Protein AF-A0A7X0CPE2-F1 (afdb_monomer_lite)

Structure (mmCIF, N/CA/C/O backbone):
data_AF-A0A7X0CPE2-F1
#
_entry.id   AF-A0A7X0CPE2-F1
#
loop_
_atom_site.group_PDB
_atom_site.id
_atom_site.type_symbol
_atom_site.label_atom_id
_atom_site.label_alt_id
_atom_site.label_comp_id
_atom_site.label_asym_id
_atom_site.label_entity_id
_atom_site.label_seq_id
_atom_site.pdbx_PDB_ins_code
_atom_site.Cartn_x
_atom_site.Cartn_y
_atom_site.Cartn_z
_atom_site.occupancy
_atom_site.B_iso_or_equiv
_atom_site.auth_seq_id
_atom_site.auth_comp_id
_atom_site.auth_asym_id
_atom_site.auth_atom_id
_atom_site.pdbx_PDB_model_num
ATOM 1 N N . MET A 1 1 ? 28.989 1.884 -29.578 1.00 93.69 1 MET A N 1
ATOM 2 C CA . MET A 1 1 ? 27.552 1.684 -29.309 1.00 93.69 1 MET A CA 1
ATOM 3 C C . MET A 1 1 ? 26.871 3.039 -29.373 1.00 93.69 1 MET A C 1
ATOM 5 O O . MET A 1 1 ? 27.523 4.029 -29.060 1.00 93.69 1 MET A O 1
ATOM 9 N N . GLN A 1 2 ? 25.616 3.097 -29.799 1.00 96.50 2 GLN A N 1
ATOM 10 C CA . GLN A 1 2 ? 24.826 4.323 -29.854 1.00 96.50 2 GLN A CA 1
ATOM 11 C C . GLN A 1 2 ? 23.457 4.086 -29.209 1.00 96.50 2 GLN A C 1
ATOM 13 O O . GLN A 1 2 ? 22.859 3.030 -29.407 1.00 96.50 2 GLN A O 1
ATOM 18 N N . ILE A 1 3 ? 22.987 5.082 -28.453 1.00 98.19 3 ILE A N 1
ATOM 19 C CA . ILE A 1 3 ? 21.657 5.130 -27.841 1.00 98.19 3 ILE A CA 1
ATOM 20 C C . ILE A 1 3 ? 20.865 6.224 -28.556 1.00 98.19 3 ILE A C 1
ATOM 22 O O . ILE A 1 3 ? 21.334 7.359 -28.646 1.00 98.19 3 ILE A O 1
ATOM 26 N N . ILE A 1 4 ? 19.688 5.888 -29.075 1.00 98.25 4 ILE A N 1
ATOM 27 C CA . ILE A 1 4 ? 18.839 6.796 -29.848 1.00 98.25 4 ILE A CA 1
ATOM 28 C C . ILE A 1 4 ? 17.466 6.829 -29.190 1.00 98.25 4 ILE A C 1
ATOM 30 O O . ILE A 1 4 ? 16.693 5.879 -29.296 1.00 98.25 4 ILE A O 1
ATOM 34 N N . ALA A 1 5 ? 17.179 7.917 -28.485 1.00 97.94 5 ALA A N 1
ATOM 35 C CA . ALA A 1 5 ? 15.852 8.169 -27.948 1.00 97.94 5 ALA A CA 1
ATOM 36 C C . ALA A 1 5 ? 14.915 8.666 -29.056 1.00 97.94 5 ALA A C 1
ATOM 38 O O . ALA A 1 5 ? 15.314 9.500 -29.870 1.00 97.94 5 ALA A O 1
ATOM 39 N N . ASP A 1 6 ? 13.676 8.172 -29.061 1.00 97.81 6 ASP A N 1
ATOM 40 C CA . ASP A 1 6 ? 12.633 8.605 -30.000 1.00 97.81 6 ASP A CA 1
ATOM 41 C C . ASP A 1 6 ? 12.295 10.101 -29.842 1.00 97.81 6 ASP A C 1
ATOM 43 O O . ASP A 1 6 ? 12.103 10.832 -30.814 1.00 97.81 6 ASP A O 1
ATOM 47 N N . ARG A 1 7 ? 12.313 10.597 -28.599 1.00 97.56 7 ARG A N 1
ATOM 48 C CA . ARG A 1 7 ? 12.083 12.003 -28.246 1.00 97.56 7 ARG A CA 1
ATOM 49 C C . ARG A 1 7 ? 13.220 12.549 -27.385 1.00 97.56 7 ARG A C 1
ATOM 51 O O . ARG A 1 7 ? 14.040 11.821 -26.835 1.00 97.56 7 ARG A O 1
ATOM 58 N N . LYS A 1 8 ? 13.276 13.877 -27.258 1.00 97.06 8 LYS A N 1
ATOM 59 C CA . LYS A 1 8 ? 14.299 14.556 -26.443 1.00 97.06 8 LYS A CA 1
ATOM 60 C C . LYS A 1 8 ? 13.951 14.624 -24.958 1.00 97.06 8 LYS A C 1
ATOM 62 O O . LYS A 1 8 ? 14.858 14.800 -24.160 1.00 97.06 8 LYS A O 1
ATOM 67 N N . THR A 1 9 ? 12.671 14.553 -24.597 1.00 97.88 9 THR A N 1
ATOM 68 C CA . THR A 1 9 ? 12.189 14.709 -23.215 1.00 97.88 9 THR A CA 1
ATOM 69 C C . THR A 1 9 ? 10.991 13.798 -22.955 1.00 97.88 9 THR A C 1
ATOM 71 O O . THR A 1 9 ? 10.348 13.343 -23.902 1.00 97.88 9 THR A O 1
ATOM 74 N N . LEU A 1 10 ? 10.703 13.560 -21.676 1.00 97.94 10 LEU A N 1
ATOM 75 C CA . LEU A 1 10 ? 9.521 12.844 -21.188 1.00 97.94 10 LEU A CA 1
ATOM 76 C C . LEU A 1 10 ? 8.726 13.736 -20.228 1.00 97.94 10 LEU A C 1
ATOM 78 O O . LEU A 1 10 ? 9.314 14.552 -19.513 1.00 97.94 10 LEU A O 1
ATOM 82 N N . ALA A 1 11 ? 7.403 13.588 -20.207 1.00 97.50 11 ALA A N 1
ATOM 83 C CA . ALA A 1 11 ? 6.572 14.155 -19.148 1.00 97.50 11 ALA A CA 1
ATOM 84 C C . ALA A 1 11 ? 6.772 13.365 -17.844 1.00 97.50 11 ALA A C 1
ATOM 86 O O . ALA A 1 11 ? 6.929 12.145 -17.877 1.00 97.50 11 ALA A O 1
ATOM 87 N N . ASN A 1 12 ? 6.765 14.028 -16.688 1.00 96.50 12 ASN A N 1
ATOM 88 C CA . ASN A 1 12 ? 6.937 13.377 -15.381 1.00 96.50 12 ASN A CA 1
ATOM 89 C C . ASN A 1 12 ? 5.620 12.896 -14.741 1.00 96.50 12 ASN A C 1
ATOM 91 O O . ASN A 1 12 ? 5.471 12.924 -13.521 1.00 96.50 12 ASN A O 1
ATOM 95 N N . ASP A 1 13 ? 4.646 12.476 -15.547 1.00 94.56 13 ASP A N 1
ATOM 96 C CA . ASP A 1 13 ? 3.333 12.035 -15.058 1.00 94.56 13 ASP A CA 1
ATOM 97 C C . ASP A 1 13 ? 3.316 10.590 -14.541 1.00 94.56 13 ASP A C 1
ATOM 99 O O . ASP A 1 13 ? 2.299 10.145 -14.022 1.00 94.56 13 ASP A O 1
ATOM 103 N N . GLY A 1 14 ? 4.412 9.840 -14.688 1.00 94.12 14 GLY A N 1
ATOM 104 C CA . GLY A 1 14 ? 4.458 8.418 -14.343 1.00 94.12 14 GLY A CA 1
ATOM 105 C C . GLY A 1 14 ? 3.862 7.493 -15.410 1.00 94.12 14 GLY A C 1
ATOM 106 O O . GLY A 1 14 ? 3.900 6.270 -15.241 1.00 94.12 14 GLY A O 1
ATOM 107 N N . TRP A 1 15 ? 3.346 8.055 -16.509 1.00 94.19 15 TRP A N 1
ATOM 108 C CA . TRP A 1 15 ? 2.701 7.334 -17.607 1.00 94.19 15 TRP A CA 1
ATOM 109 C C . TRP A 1 15 ? 3.503 7.422 -18.901 1.00 94.19 15 TRP A C 1
ATOM 111 O O . TRP A 1 15 ? 3.595 6.414 -19.605 1.00 94.19 15 TRP A O 1
ATOM 121 N N . ASP A 1 16 ? 4.084 8.586 -19.205 1.00 97.12 16 ASP A N 1
ATOM 122 C CA . ASP A 1 16 ? 4.811 8.835 -20.444 1.00 97.12 16 ASP A CA 1
ATOM 123 C C . ASP A 1 16 ? 5.993 7.868 -20.585 1.00 97.12 16 ASP A C 1
ATOM 125 O O . ASP A 1 16 ? 6.828 7.706 -19.688 1.00 97.12 16 ASP A O 1
ATOM 129 N N . ALA A 1 17 ? 6.038 7.198 -21.734 1.00 98.00 17 ALA A N 1
ATOM 130 C CA . ALA A 1 17 ? 7.007 6.166 -22.046 1.00 98.00 17 ALA A CA 1
ATOM 131 C C . ALA A 1 17 ? 7.648 6.436 -23.405 1.00 98.00 17 ALA A C 1
ATOM 133 O O . ALA A 1 17 ? 7.012 6.909 -24.349 1.00 98.00 17 ALA A O 1
ATOM 134 N N . MET A 1 18 ? 8.935 6.128 -23.508 1.00 98.38 18 MET A N 1
ATOM 135 C CA . MET A 1 18 ? 9.727 6.396 -24.695 1.00 98.38 18 MET A CA 1
ATOM 136 C C . MET A 1 18 ? 10.471 5.141 -25.145 1.00 98.38 18 MET A C 1
ATOM 138 O O . MET A 1 18 ? 11.268 4.593 -24.373 1.00 98.38 18 MET A O 1
ATOM 142 N N . PRO A 1 19 ? 10.262 4.711 -26.400 1.00 98.31 19 PRO A N 1
ATOM 143 C CA . PRO A 1 19 ? 11.140 3.760 -27.054 1.00 98.31 19 PRO A CA 1
ATOM 144 C C . PRO A 1 19 ? 12.543 4.354 -27.226 1.00 98.31 19 PRO A C 1
ATOM 146 O O . PRO A 1 19 ? 12.717 5.504 -27.638 1.00 98.31 19 PRO A O 1
ATOM 149 N N . ILE A 1 20 ? 13.559 3.556 -26.923 1.00 98.56 20 ILE A N 1
ATOM 150 C CA . ILE A 1 20 ? 14.966 3.909 -27.085 1.00 98.56 20 ILE A CA 1
ATOM 151 C C . ILE A 1 20 ? 15.642 2.787 -27.860 1.00 98.56 20 ILE A C 1
ATOM 153 O O . ILE A 1 20 ? 15.648 1.639 -27.423 1.00 98.56 20 ILE A O 1
ATOM 157 N N . THR A 1 21 ? 16.230 3.123 -29.002 1.00 98.50 21 THR A N 1
ATOM 158 C CA . THR A 1 21 ? 16.960 2.174 -29.843 1.00 98.50 21 THR A CA 1
ATOM 159 C C . THR A 1 21 ? 18.418 2.100 -29.414 1.00 98.50 21 THR A C 1
ATOM 161 O O . THR A 1 21 ? 19.078 3.122 -29.211 1.00 98.50 21 THR A O 1
ATOM 164 N N . ILE A 1 22 ? 18.935 0.881 -29.319 1.00 98.25 22 ILE A N 1
ATOM 165 C CA . ILE A 1 22 ? 20.347 0.582 -29.107 1.00 98.25 22 ILE A CA 1
ATOM 166 C C . ILE A 1 22 ? 20.892 0.008 -30.395 1.00 98.25 22 ILE A C 1
ATOM 168 O O . ILE A 1 22 ? 20.329 -0.945 -30.929 1.00 98.25 22 ILE A O 1
ATOM 172 N N . GLN A 1 23 ? 22.000 0.570 -30.870 1.00 97.06 23 GLN A N 1
ATOM 173 C CA . GLN A 1 23 ? 22.673 0.049 -32.048 1.00 97.06 23 GLN A CA 1
ATOM 174 C C . GLN A 1 23 ? 24.190 0.002 -31.909 1.00 97.06 23 GLN A C 1
ATOM 176 O O . GLN A 1 23 ? 24.816 0.785 -31.182 1.00 97.06 23 GLN A O 1
ATOM 181 N N . VAL A 1 24 ? 24.802 -0.920 -32.645 1.00 95.81 24 VAL A N 1
ATOM 182 C CA . VAL A 1 24 ? 26.258 -1.016 -32.769 1.00 95.81 24 VAL A CA 1
ATOM 183 C C . VAL A 1 24 ? 26.696 -0.437 -34.102 1.00 95.81 24 VAL A C 1
ATOM 185 O O . VAL A 1 24 ? 26.185 -0.798 -35.159 1.00 95.81 24 VAL A O 1
ATOM 188 N N . LEU A 1 25 ? 27.677 0.459 -34.019 1.00 95.19 25 LEU A N 1
ATOM 189 C CA . LEU A 1 25 ? 28.341 1.066 -35.160 1.00 95.19 25 LEU A CA 1
ATOM 190 C C . LEU A 1 25 ? 29.801 0.619 -35.200 1.00 95.19 25 LEU A C 1
ATOM 192 O O . LEU A 1 25 ? 30.419 0.435 -34.146 1.00 95.19 25 LEU A O 1
ATOM 196 N N . ASP A 1 26 ? 30.349 0.491 -36.403 1.00 93.94 26 ASP A N 1
ATOM 197 C CA . ASP A 1 26 ? 31.783 0.315 -36.611 1.00 93.94 26 ASP A CA 1
ATOM 198 C C . ASP A 1 26 ? 32.564 1.631 -36.415 1.00 93.94 26 ASP A C 1
ATOM 200 O O . ASP A 1 26 ? 32.005 2.691 -36.123 1.00 93.94 26 ASP A O 1
ATOM 204 N N . SER A 1 27 ? 33.886 1.582 -36.599 1.00 93.00 27 SER A N 1
ATOM 205 C CA . SER A 1 27 ? 34.765 2.753 -36.464 1.00 93.00 27 SER A CA 1
ATOM 206 C C . SER A 1 27 ? 34.503 3.865 -37.487 1.00 93.00 27 SER A C 1
ATOM 208 O O . SER A 1 27 ? 34.978 4.982 -37.296 1.00 93.00 27 SER A O 1
ATOM 210 N N . LYS A 1 28 ? 33.751 3.581 -38.556 1.00 95.44 28 LYS A N 1
ATOM 211 C CA . LYS A 1 28 ? 33.327 4.545 -39.579 1.00 95.44 28 LYS A CA 1
ATOM 212 C C . LYS A 1 28 ? 31.886 5.024 -39.364 1.00 95.44 28 LYS A C 1
ATOM 214 O O . LYS A 1 28 ? 31.359 5.730 -40.219 1.00 95.44 28 LYS A O 1
ATOM 219 N N . GLY A 1 29 ? 31.246 4.652 -38.253 1.00 93.88 29 GLY A N 1
ATOM 220 C CA . GLY A 1 29 ? 29.877 5.049 -37.927 1.00 93.88 29 GLY A CA 1
ATOM 221 C C . GLY A 1 29 ? 28.794 4.272 -38.680 1.00 93.88 29 GLY A C 1
ATOM 222 O O . GLY A 1 29 ? 27.660 4.736 -38.747 1.00 93.88 29 GLY A O 1
ATOM 223 N N . ARG A 1 30 ? 29.113 3.110 -39.261 1.00 96.50 30 ARG A N 1
ATOM 224 C CA . ARG A 1 30 ? 28.156 2.298 -40.030 1.00 96.50 30 ARG A CA 1
ATOM 225 C C . ARG A 1 30 ? 27.510 1.232 -39.140 1.00 96.50 30 ARG A C 1
ATOM 227 O O . ARG A 1 30 ? 28.245 0.605 -38.374 1.00 96.50 30 ARG A O 1
ATOM 234 N N . PRO A 1 31 ? 26.189 0.986 -39.246 1.00 95.62 31 PRO A N 1
ATOM 235 C CA . PRO A 1 31 ? 25.532 -0.105 -38.529 1.00 95.62 31 PRO A CA 1
ATOM 236 C C . PRO A 1 31 ? 26.181 -1.458 -38.820 1.00 95.62 31 PRO A C 1
ATOM 238 O O . PRO A 1 31 ? 26.565 -1.735 -39.958 1.00 95.62 31 PRO A O 1
ATOM 241 N N . VAL A 1 32 ? 26.292 -2.298 -37.792 1.00 96.81 32 VAL A N 1
ATOM 242 C CA . VAL A 1 32 ? 26.866 -3.646 -37.895 1.00 96.81 32 VAL A CA 1
ATOM 243 C C . VAL A 1 32 ? 25.733 -4.679 -37.835 1.00 96.81 32 VAL A C 1
ATOM 245 O O . VAL A 1 32 ? 25.356 -5.092 -36.738 1.00 96.81 32 VAL A O 1
ATOM 248 N N . PRO A 1 33 ? 25.185 -5.129 -38.983 1.00 95.44 33 PRO A N 1
ATOM 249 C CA . PRO A 1 33 ? 23.984 -5.969 -39.029 1.00 95.44 33 PRO A CA 1
ATOM 250 C C . PRO A 1 33 ? 24.223 -7.418 -38.584 1.00 95.44 33 PRO A C 1
ATOM 252 O O . PRO A 1 33 ? 23.306 -8.225 -38.599 1.00 95.44 33 PRO A O 1
ATOM 255 N N . THR A 1 34 ? 25.451 -7.770 -38.206 1.00 96.19 34 THR A N 1
ATOM 256 C CA . THR A 1 34 ? 25.823 -9.098 -37.699 1.00 96.19 34 THR A CA 1
ATOM 257 C C . THR A 1 34 ? 26.085 -9.099 -36.191 1.00 96.19 34 THR A C 1
ATOM 259 O O . THR A 1 34 ? 26.482 -10.123 -35.638 1.00 96.19 34 THR A O 1
ATOM 262 N N . ALA A 1 35 ? 25.934 -7.957 -35.510 1.00 96.38 35 ALA A N 1
ATOM 263 C CA . ALA A 1 35 ? 26.213 -7.854 -34.083 1.00 96.38 35 ALA A CA 1
ATOM 264 C C . ALA A 1 35 ? 25.039 -8.396 -33.249 1.00 96.38 35 ALA A C 1
ATOM 266 O O . ALA A 1 35 ? 23.977 -7.783 -33.204 1.00 96.38 35 ALA A O 1
ATOM 267 N N . ASN A 1 36 ? 25.271 -9.507 -32.544 1.00 97.19 36 ASN A N 1
ATOM 268 C CA . ASN A 1 36 ? 24.298 -10.163 -31.656 1.00 97.19 36 ASN A CA 1
ATOM 269 C C . ASN A 1 36 ? 24.811 -10.255 -30.206 1.00 97.19 36 ASN A C 1
ATOM 271 O O . ASN A 1 36 ? 24.704 -11.282 -29.542 1.00 97.19 36 ASN A O 1
ATOM 275 N N . ILE A 1 37 ? 25.491 -9.206 -29.744 1.00 96.56 37 ILE A N 1
ATOM 276 C CA . ILE A 1 37 ? 26.172 -9.184 -28.441 1.00 96.56 37 ILE A CA 1
ATOM 277 C C . ILE A 1 37 ? 25.208 -8.808 -27.303 1.00 96.56 37 ILE A C 1
ATOM 279 O O . ILE A 1 37 ? 24.285 -8.022 -27.535 1.00 96.56 37 ILE A O 1
ATOM 283 N N . PRO A 1 38 ? 25.428 -9.298 -26.069 1.00 97.94 38 PRO A N 1
ATOM 284 C CA . PRO A 1 38 ? 24.668 -8.864 -24.901 1.00 97.94 38 PRO A CA 1
ATOM 285 C C . PRO A 1 38 ? 24.973 -7.405 -24.551 1.00 97.94 38 PRO A C 1
ATOM 287 O O . PRO A 1 38 ? 26.130 -6.979 -24.603 1.00 97.94 38 PRO A O 1
ATOM 290 N N . VAL A 1 39 ? 23.945 -6.656 -24.154 1.00 98.38 39 VAL A N 1
ATOM 291 C CA . VAL A 1 39 ? 24.074 -5.295 -23.623 1.00 98.38 39 VAL A CA 1
ATOM 292 C C . VAL A 1 39 ? 23.436 -5.236 -22.241 1.00 98.38 39 VAL A C 1
ATOM 294 O O . VAL A 1 39 ? 22.278 -5.620 -22.073 1.00 98.38 39 VAL A O 1
ATOM 297 N N . ASP A 1 40 ? 24.199 -4.753 -21.266 1.00 98.50 40 ASP A N 1
ATOM 298 C CA . ASP A 1 40 ? 23.739 -4.467 -19.910 1.00 98.50 40 ASP A CA 1
ATOM 299 C C . ASP A 1 40 ? 23.402 -2.971 -19.792 1.00 98.50 40 ASP A C 1
ATOM 301 O O . ASP A 1 40 ? 24.102 -2.105 -20.329 1.00 98.50 40 ASP A O 1
ATOM 305 N N . PHE A 1 41 ? 22.319 -2.665 -19.088 1.00 98.50 41 PHE A N 1
ATOM 306 C CA . PHE A 1 41 ? 21.773 -1.325 -18.930 1.00 98.50 41 PHE A CA 1
ATOM 307 C C . PHE A 1 41 ? 21.803 -0.895 -17.467 1.00 98.50 41 PHE A C 1
ATOM 309 O O . PHE A 1 41 ? 21.413 -1.635 -16.566 1.00 98.50 41 PHE A O 1
ATOM 316 N N . GLU A 1 42 ? 22.204 0.347 -17.234 1.00 98.50 42 GLU A N 1
ATOM 317 C CA . GLU A 1 42 ? 22.072 1.011 -15.941 1.00 98.50 42 GLU A CA 1
ATOM 318 C C . GLU A 1 42 ? 21.187 2.238 -16.127 1.00 98.50 42 GLU A C 1
ATOM 320 O O . GLU A 1 42 ? 21.437 3.066 -17.006 1.00 98.50 42 GLU A O 1
ATOM 325 N N . ILE A 1 43 ? 20.145 2.349 -15.305 1.00 98.31 43 ILE A N 1
ATOM 326 C CA . ILE A 1 43 ? 19.231 3.488 -15.307 1.00 98.31 43 ILE A CA 1
ATOM 327 C C . ILE A 1 43 ? 19.190 4.124 -13.921 1.00 98.31 43 ILE A C 1
ATOM 329 O O . ILE A 1 43 ? 19.150 3.428 -12.907 1.00 98.31 43 ILE A O 1
ATOM 333 N N . SER A 1 44 ? 19.218 5.451 -13.877 1.00 98.38 44 SER A N 1
ATOM 334 C CA . SER A 1 44 ? 19.046 6.234 -12.654 1.00 98.38 44 SER A CA 1
ATOM 335 C C . SER A 1 44 ? 18.327 7.556 -12.936 1.00 98.38 44 SER A C 1
ATOM 337 O O . SER A 1 44 ? 18.137 7.939 -14.093 1.00 98.38 44 SER A O 1
ATOM 339 N N . GLY A 1 45 ? 17.916 8.254 -11.874 1.00 97.75 45 GLY A N 1
ATOM 340 C CA . GLY A 1 45 ? 17.099 9.467 -11.964 1.00 97.75 45 GLY A CA 1
ATOM 341 C C . GLY A 1 45 ? 15.600 9.161 -11.968 1.00 97.75 45 GLY A C 1
ATOM 342 O O . GLY A 1 45 ? 15.167 8.149 -11.419 1.00 97.75 45 GLY A O 1
ATOM 343 N N . GLY A 1 46 ? 14.805 10.041 -12.577 1.00 97.25 46 GLY A N 1
ATOM 344 C CA . GLY A 1 46 ? 13.342 10.020 -12.494 1.00 97.25 46 GLY A CA 1
ATOM 345 C C . GLY A 1 46 ? 12.632 9.023 -13.415 1.00 97.25 46 GLY A C 1
ATOM 346 O O . GLY A 1 46 ? 11.585 9.351 -13.967 1.00 97.25 46 GLY A O 1
ATOM 347 N N . GLY A 1 47 ? 13.187 7.832 -13.644 1.00 97.44 47 GLY A N 1
ATOM 348 C CA . GLY A 1 47 ? 12.573 6.862 -14.551 1.00 97.44 47 GLY A CA 1
ATOM 349 C C . GLY A 1 47 ? 13.104 5.446 -14.415 1.00 97.44 47 GLY A C 1
ATOM 350 O O . GLY A 1 47 ? 14.074 5.180 -13.705 1.00 97.44 47 GLY A O 1
ATOM 351 N N . ARG A 1 48 ? 12.437 4.524 -15.108 1.00 98.25 48 ARG A N 1
ATOM 352 C CA . ARG A 1 48 ? 12.699 3.082 -15.037 1.00 98.25 48 ARG A CA 1
ATOM 353 C C . ARG A 1 48 ? 12.511 2.406 -16.392 1.00 98.25 48 ARG A C 1
ATOM 355 O O . ARG A 1 48 ? 11.741 2.872 -17.230 1.00 98.25 48 ARG A O 1
ATOM 362 N N . ILE A 1 49 ? 13.198 1.284 -16.590 1.00 98.44 49 ILE A N 1
ATOM 363 C CA . ILE A 1 49 ? 12.984 0.407 -17.746 1.00 98.44 49 ILE A CA 1
ATOM 364 C C . ILE A 1 49 ? 11.721 -0.415 -17.479 1.00 98.44 49 ILE A C 1
ATOM 366 O O . ILE A 1 49 ? 11.623 -1.079 -16.448 1.00 98.44 49 ILE A O 1
ATOM 370 N N . ILE A 1 50 ? 10.767 -0.381 -18.407 1.00 98.25 50 ILE A N 1
ATOM 371 C CA . ILE A 1 50 ? 9.521 -1.159 -18.320 1.00 98.25 50 ILE A CA 1
ATOM 372 C C . ILE A 1 50 ? 9.422 -2.257 -19.381 1.00 98.25 50 ILE A C 1
ATOM 374 O O . ILE A 1 50 ? 8.570 -3.136 -19.260 1.00 98.25 50 ILE A O 1
ATOM 378 N N . GLY A 1 51 ? 10.297 -2.229 -20.388 1.00 98.12 51 GLY A N 1
ATOM 379 C CA . GLY A 1 51 ? 10.321 -3.217 -21.460 1.00 98.12 51 GLY A CA 1
ATOM 380 C C . GLY A 1 51 ? 11.661 -3.264 -22.185 1.00 98.12 51 GLY A C 1
ATOM 381 O O . GLY A 1 51 ? 12.338 -2.244 -22.324 1.00 98.12 51 GLY A O 1
ATOM 382 N N . LEU A 1 52 ? 12.026 -4.454 -22.647 1.00 98.31 52 LEU A N 1
ATOM 383 C CA . LEU A 1 52 ? 13.215 -4.753 -23.439 1.00 98.31 52 LEU A CA 1
ATOM 384 C C . LEU A 1 52 ? 12.831 -5.688 -24.586 1.00 98.31 52 LEU A C 1
ATOM 386 O O . LEU A 1 52 ? 12.157 -6.688 -24.347 1.00 98.31 52 LEU A O 1
ATOM 390 N N . GLY A 1 53 ? 13.357 -5.462 -25.787 1.00 97.56 53 GLY A N 1
ATOM 391 C CA . GLY A 1 53 ? 13.172 -6.368 -26.923 1.00 97.56 53 GLY A CA 1
ATOM 392 C C . GLY A 1 53 ? 14.236 -6.177 -27.998 1.00 97.56 53 GLY A C 1
ATOM 393 O O . GLY A 1 53 ? 14.930 -5.168 -28.018 1.00 97.56 53 GLY A O 1
ATOM 394 N N . ASN A 1 54 ? 14.399 -7.150 -28.887 1.00 97.62 54 ASN A N 1
ATOM 395 C CA . ASN A 1 54 ? 15.338 -7.075 -30.016 1.00 97.62 54 ASN A CA 1
ATOM 396 C C . ASN A 1 54 ? 14.742 -7.579 -31.345 1.00 97.62 54 ASN A C 1
ATOM 398 O O . ASN A 1 54 ? 15.368 -7.422 -32.387 1.00 97.62 54 ASN A O 1
ATOM 402 N N . GLY A 1 55 ? 13.526 -8.141 -31.320 1.00 95.81 55 GLY A N 1
ATOM 403 C CA . GLY A 1 55 ? 12.834 -8.645 -32.508 1.00 95.81 55 GLY A CA 1
ATOM 404 C C . GLY A 1 55 ? 13.281 -10.032 -32.980 1.00 95.81 55 GLY A C 1
ATOM 405 O O . GLY A 1 55 ? 12.837 -10.455 -34.043 1.00 95.81 55 GLY A O 1
ATOM 406 N N . ASP A 1 56 ? 14.123 -10.742 -32.222 1.00 97.62 56 ASP A N 1
ATOM 407 C CA . ASP A 1 56 ? 14.456 -12.142 -32.504 1.00 97.62 56 ASP A CA 1
ATOM 408 C C . ASP A 1 56 ? 13.316 -13.064 -32.030 1.00 97.62 56 ASP A C 1
ATOM 410 O O . ASP A 1 56 ? 13.104 -13.183 -30.819 1.00 97.62 56 ASP A O 1
ATOM 414 N N . PRO A 1 57 ? 12.593 -13.751 -32.936 1.00 95.00 57 PRO A N 1
ATOM 415 C CA . PRO A 1 57 ? 11.502 -14.647 -32.556 1.00 95.00 57 PRO A CA 1
ATOM 416 C C . PRO A 1 57 ? 11.965 -15.878 -31.760 1.00 95.00 57 PRO A C 1
ATOM 418 O O . PRO A 1 57 ? 11.128 -16.551 -31.164 1.00 95.00 57 PRO A O 1
ATOM 421 N N . ASN A 1 58 ? 13.269 -16.184 -31.743 1.00 96.88 58 ASN A N 1
ATOM 422 C CA . ASN A 1 58 ? 13.836 -17.303 -30.985 1.00 96.88 58 ASN A CA 1
ATOM 423 C C . ASN A 1 58 ? 14.431 -16.873 -29.633 1.00 96.88 58 ASN A C 1
ATOM 425 O O . ASN A 1 58 ? 14.917 -17.721 -28.881 1.00 96.88 58 ASN A O 1
ATOM 429 N N . SER A 1 59 ? 14.438 -15.573 -29.312 1.00 95.69 59 SER A N 1
ATOM 430 C CA . SER A 1 59 ? 14.986 -15.100 -28.041 1.00 95.69 59 SER A CA 1
ATOM 431 C C . SER A 1 59 ? 14.019 -15.390 -26.896 1.00 95.69 59 SER A C 1
ATOM 433 O O . SER A 1 59 ? 12.873 -14.949 -26.887 1.00 95.69 59 SER A O 1
ATOM 435 N N . HIS A 1 60 ? 14.523 -16.091 -25.881 1.00 95.31 60 HIS A N 1
ATOM 436 C CA . HIS A 1 60 ? 13.831 -16.330 -24.611 1.00 95.31 60 HIS A CA 1
ATOM 437 C C . HIS A 1 60 ? 14.371 -15.449 -23.470 1.00 95.31 60 HIS A C 1
ATOM 439 O O . HIS A 1 60 ? 14.085 -15.694 -22.298 1.00 95.31 60 HIS A O 1
ATOM 445 N N . GLU A 1 61 ? 15.184 -14.436 -23.783 1.00 97.38 61 GLU A N 1
ATOM 446 C CA . GLU A 1 61 ? 15.653 -13.468 -22.789 1.00 97.38 61 GLU A CA 1
ATOM 447 C C . GLU A 1 61 ? 14.473 -12.639 -22.240 1.00 97.38 61 GLU A C 1
ATOM 449 O O . GLU A 1 61 ? 13.519 -12.318 -22.956 1.00 97.38 61 GLU A O 1
ATOM 454 N N . ALA A 1 62 ? 14.548 -12.258 -20.965 1.00 96.06 62 ALA A N 1
ATOM 455 C CA . ALA A 1 62 ? 13.452 -11.590 -20.270 1.00 96.06 62 ALA A CA 1
ATOM 456 C C . ALA A 1 62 ? 13.117 -10.208 -20.859 1.00 96.06 62 ALA A C 1
ATOM 458 O O . ALA A 1 62 ? 13.986 -9.355 -21.026 1.00 96.06 62 ALA A O 1
ATOM 459 N N . GLU A 1 63 ? 11.826 -9.950 -21.091 1.00 94.88 63 GLU A N 1
ATOM 460 C CA . GLU A 1 63 ? 11.304 -8.642 -21.536 1.00 94.88 63 GLU A CA 1
ATOM 461 C C . GLU A 1 63 ? 11.334 -7.559 -20.463 1.00 94.88 63 GLU A C 1
ATOM 463 O O . GLU A 1 63 ? 11.169 -6.379 -20.763 1.00 94.88 63 GLU A O 1
ATOM 468 N N . LYS A 1 64 ? 11.601 -7.946 -19.217 1.00 95.12 64 LYS A N 1
ATOM 469 C CA . LYS A 1 64 ? 11.802 -7.042 -18.088 1.00 95.12 64 LYS A CA 1
ATOM 470 C C . LYS A 1 64 ? 13.170 -7.296 -17.480 1.00 95.12 64 LYS A C 1
ATOM 472 O O . LYS A 1 64 ? 13.605 -8.440 -17.380 1.00 95.12 64 LYS A O 1
ATOM 477 N N . GLY A 1 65 ? 13.811 -6.230 -17.026 1.00 95.62 65 GLY A N 1
ATOM 478 C CA . GLY A 1 65 ? 15.132 -6.282 -16.415 1.00 95.62 65 GLY A CA 1
ATOM 479 C C . GLY A 1 65 ? 16.036 -5.213 -17.000 1.00 95.62 65 GLY A C 1
ATOM 480 O O . GLY A 1 65 ? 15.575 -4.153 -17.422 1.00 95.62 65 GLY A O 1
ATOM 481 N N . ASN A 1 66 ? 17.330 -5.501 -17.016 1.00 97.50 66 ASN A N 1
ATOM 482 C CA . ASN A 1 66 ? 18.371 -4.548 -17.374 1.00 97.50 66 ASN A CA 1
ATOM 483 C C . ASN A 1 66 ? 19.403 -5.132 -18.348 1.00 97.50 66 ASN A C 1
ATOM 485 O O . ASN A 1 66 ? 20.511 -4.618 -18.434 1.00 97.50 66 ASN A O 1
ATOM 489 N N . ARG A 1 67 ? 19.067 -6.196 -19.082 1.00 98.00 67 ARG A N 1
ATOM 490 C CA . ARG A 1 67 ? 19.976 -6.834 -20.037 1.00 98.00 67 ARG A CA 1
ATOM 491 C C . ARG A 1 67 ? 19.211 -7.361 -21.241 1.00 98.00 67 ARG A C 1
ATOM 493 O O . ARG A 1 67 ? 18.169 -7.988 -21.072 1.00 98.00 67 ARG A O 1
ATOM 500 N N . ARG A 1 68 ? 19.734 -7.123 -22.444 1.00 98.12 68 ARG A N 1
ATOM 501 C CA . ARG A 1 68 ? 19.190 -7.669 -23.694 1.00 98.12 68 ARG A CA 1
ATOM 502 C C . ARG A 1 68 ? 20.293 -7.823 -24.730 1.00 98.12 68 ARG A C 1
ATOM 504 O O . ARG A 1 68 ? 21.092 -6.906 -24.918 1.00 98.12 68 ARG A O 1
ATOM 511 N N . SER A 1 69 ? 20.316 -8.953 -25.425 1.00 98.19 69 SER A N 1
ATOM 512 C CA . SER A 1 69 ? 21.197 -9.132 -26.577 1.00 98.19 69 SER A CA 1
ATOM 513 C C . SER A 1 69 ? 20.680 -8.388 -27.797 1.00 98.19 69 SER A C 1
ATOM 515 O O . SER A 1 69 ? 19.475 -8.319 -28.040 1.00 98.19 69 SER A O 1
ATOM 517 N N . LEU A 1 70 ? 21.592 -7.817 -28.577 1.00 98.00 70 LEU A N 1
ATOM 518 C CA . LEU A 1 70 ? 21.240 -7.278 -29.884 1.00 98.00 70 LEU A CA 1
ATOM 519 C C . LEU A 1 70 ? 20.816 -8.412 -30.815 1.00 98.00 70 LEU A C 1
ATOM 521 O O . LEU A 1 70 ? 21.269 -9.547 -30.673 1.00 98.00 70 LEU A O 1
ATOM 525 N N . PHE A 1 71 ? 19.993 -8.073 -31.794 1.00 98.25 71 PHE A N 1
ATOM 526 C CA . PHE A 1 71 ? 19.682 -8.924 -32.925 1.00 98.25 71 PHE A CA 1
ATOM 527 C C . PHE A 1 71 ? 19.873 -8.115 -34.202 1.00 98.25 71 PHE A C 1
ATOM 529 O O . PHE A 1 71 ? 19.316 -7.027 -34.357 1.00 98.25 71 PHE A O 1
ATOM 536 N N . ASN A 1 72 ? 20.735 -8.603 -35.088 1.00 97.50 72 ASN A N 1
ATOM 537 C CA . ASN A 1 72 ? 21.159 -7.904 -36.300 1.00 97.50 72 ASN A CA 1
ATOM 538 C C . ASN A 1 72 ? 21.615 -6.455 -36.042 1.00 97.50 72 ASN A C 1
ATOM 540 O O . ASN A 1 72 ? 21.325 -5.532 -36.804 1.00 97.50 72 ASN A O 1
ATOM 544 N N . GLY A 1 73 ? 22.333 -6.256 -34.936 1.00 97.00 73 GLY A N 1
ATOM 545 C CA . GLY A 1 73 ? 22.893 -4.972 -34.528 1.00 97.00 73 GLY A CA 1
ATOM 546 C C . GLY A 1 73 ? 21.952 -4.047 -33.763 1.00 97.00 73 GLY A C 1
ATOM 547 O O . GLY A 1 73 ? 22.397 -2.951 -33.417 1.00 97.00 73 GLY A O 1
ATOM 548 N N . LEU A 1 74 ? 20.712 -4.464 -33.472 1.00 98.06 74 LEU A N 1
ATOM 549 C CA . LEU A 1 74 ? 19.686 -3.631 -32.840 1.00 98.06 74 LEU A CA 1
ATOM 550 C C . LEU A 1 74 ? 19.075 -4.265 -31.584 1.00 98.06 74 LEU A C 1
ATOM 552 O O . LEU A 1 74 ? 18.914 -5.477 -31.484 1.00 98.06 74 LEU A O 1
ATOM 556 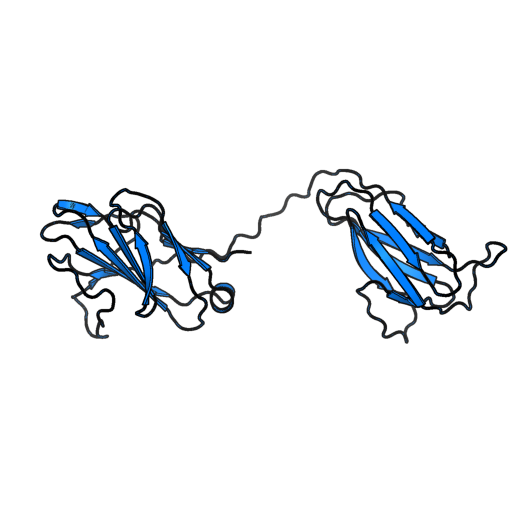N N . ALA A 1 75 ? 18.689 -3.418 -30.635 1.00 98.19 75 ALA A N 1
ATOM 557 C CA . ALA A 1 75 ? 17.731 -3.728 -29.578 1.00 98.19 75 ALA A CA 1
ATOM 558 C C . ALA A 1 75 ? 16.921 -2.471 -29.236 1.00 98.19 75 ALA A C 1
ATOM 560 O O . ALA A 1 75 ? 17.268 -1.359 -29.638 1.00 98.19 75 ALA A O 1
ATOM 561 N N . GLN A 1 76 ? 15.850 -2.639 -28.475 1.00 98.06 76 GLN A N 1
ATOM 562 C CA . GLN A 1 76 ? 14.968 -1.578 -28.025 1.00 98.06 76 GLN A CA 1
ATOM 563 C C . GLN A 1 76 ? 14.706 -1.696 -26.522 1.00 98.06 76 GLN A C 1
ATOM 565 O O . GLN A 1 76 ? 14.469 -2.783 -25.993 1.00 98.06 76 GLN A O 1
ATOM 570 N N . LEU A 1 77 ? 14.721 -0.549 -25.848 1.00 98.19 77 LEU A N 1
ATOM 571 C CA . LEU A 1 77 ? 14.198 -0.372 -24.501 1.00 98.19 77 LEU A CA 1
ATOM 572 C C . LEU A 1 77 ? 12.932 0.471 -24.549 1.00 98.19 77 LEU A C 1
ATOM 574 O O . LEU A 1 77 ? 12.788 1.336 -25.410 1.00 98.19 77 LEU A O 1
ATOM 578 N N . ILE A 1 78 ? 12.072 0.285 -23.558 1.00 98.50 78 ILE A N 1
ATOM 579 C CA . ILE A 1 78 ? 10.989 1.207 -23.237 1.00 98.50 78 ILE A CA 1
ATOM 580 C C . ILE A 1 78 ? 11.275 1.766 -21.847 1.00 98.50 78 ILE A C 1
ATOM 582 O O . ILE A 1 78 ? 11.323 1.022 -20.864 1.00 98.50 78 ILE A O 1
ATOM 586 N N . VAL A 1 79 ? 11.484 3.079 -21.776 1.00 98.44 79 VAL A N 1
ATOM 587 C CA . VAL A 1 79 ? 11.734 3.804 -20.526 1.00 98.44 79 VAL A CA 1
ATOM 588 C C . VAL A 1 79 ? 10.511 4.633 -20.176 1.00 98.44 79 VAL A C 1
ATOM 590 O O . VAL A 1 79 ? 10.015 5.371 -21.021 1.00 98.44 79 VAL A O 1
ATOM 593 N N . GLN A 1 80 ? 10.046 4.520 -18.935 1.00 98.44 80 GLN A N 1
ATOM 594 C CA . GLN A 1 80 ? 8.917 5.277 -18.402 1.00 98.44 80 GLN A CA 1
ATOM 595 C C . GLN A 1 80 ? 9.392 6.250 -17.326 1.00 98.44 80 GLN A C 1
ATOM 597 O O . GLN A 1 80 ? 10.285 5.916 -16.538 1.00 98.44 80 GLN A O 1
ATOM 602 N N . SER A 1 81 ? 8.792 7.439 -17.284 1.00 97.81 81 SER A N 1
ATOM 603 C CA . SER A 1 81 ? 9.014 8.383 -16.192 1.00 97.81 81 SER A CA 1
ATOM 604 C C . SER A 1 81 ? 8.405 7.880 -14.877 1.00 97.81 81 SER A C 1
ATOM 606 O O . SER A 1 81 ? 7.512 7.026 -14.840 1.00 97.81 81 SER A O 1
ATOM 608 N N . ASN A 1 82 ? 8.922 8.389 -13.768 1.00 96.31 82 ASN A N 1
ATOM 609 C CA . ASN A 1 82 ? 8.301 8.268 -12.457 1.00 96.31 82 ASN A CA 1
ATOM 610 C C . ASN A 1 82 ? 7.468 9.531 -12.194 1.00 96.31 82 ASN A C 1
ATOM 612 O O . ASN A 1 82 ? 7.858 10.628 -12.601 1.00 96.31 82 ASN A O 1
ATOM 616 N N . GLU A 1 83 ? 6.322 9.368 -11.537 1.00 93.44 83 GLU A N 1
ATOM 617 C CA . GLU A 1 83 ? 5.412 10.479 -11.252 1.00 93.44 83 GLU A CA 1
ATOM 618 C C . GLU A 1 83 ? 6.072 11.512 -10.328 1.00 93.44 83 GLU A C 1
ATOM 620 O O . GLU A 1 83 ? 6.666 11.156 -9.312 1.00 93.44 83 GLU A O 1
ATOM 625 N N . GLY A 1 84 ? 5.979 12.793 -10.690 1.00 92.62 84 GLY A N 1
ATOM 626 C CA . GLY A 1 84 ? 6.458 13.913 -9.873 1.00 92.62 84 GLY A CA 1
ATOM 627 C C . GLY A 1 84 ? 7.980 14.076 -9.818 1.00 92.62 84 GLY A C 1
ATOM 628 O O . GLY A 1 84 ? 8.469 15.035 -9.225 1.00 92.62 84 GLY A O 1
ATOM 629 N N . GLU A 1 85 ? 8.746 13.195 -10.459 1.00 95.69 85 GLU A N 1
ATOM 630 C CA . GLU A 1 85 ? 10.202 13.293 -10.477 1.00 95.69 85 GLU A CA 1
ATOM 631 C C . GLU A 1 85 ? 10.692 14.418 -11.397 1.00 95.69 85 GLU A C 1
ATOM 633 O O . GLU A 1 85 ? 10.124 14.699 -12.455 1.00 95.69 85 GLU A O 1
ATOM 638 N N . HIS A 1 86 ? 11.790 15.060 -11.002 1.00 95.62 86 HIS A N 1
ATOM 639 C CA . HIS A 1 86 ? 12.410 16.154 -11.761 1.00 95.62 86 HIS A CA 1
ATOM 640 C C . HIS A 1 86 ? 13.842 15.838 -12.204 1.00 95.62 86 HIS A C 1
ATOM 642 O O . HIS A 1 86 ? 14.386 16.512 -13.081 1.00 95.62 86 HIS A O 1
ATOM 648 N N . ALA A 1 87 ? 14.466 14.815 -11.614 1.00 97.44 87 ALA A N 1
ATOM 649 C CA . ALA A 1 87 ? 15.809 14.404 -11.989 1.00 97.44 87 ALA A CA 1
ATOM 650 C C . ALA A 1 87 ? 15.807 13.800 -13.408 1.00 97.44 87 ALA A C 1
ATOM 652 O O . ALA A 1 87 ? 14.999 12.908 -13.683 1.00 97.44 87 ALA A O 1
ATOM 653 N N . PRO A 1 88 ? 16.714 14.228 -14.310 1.00 98.00 88 PRO A N 1
ATOM 654 C CA . PRO A 1 88 ? 16.792 13.663 -15.651 1.00 98.00 88 PRO A CA 1
ATOM 655 C C . PRO A 1 88 ? 17.098 12.167 -15.582 1.00 98.00 88 PRO A C 1
ATOM 657 O O . PRO A 1 88 ? 17.862 11.711 -14.729 1.00 98.00 88 PRO A O 1
ATOM 660 N N . ILE A 1 89 ? 16.533 11.408 -16.514 1.00 98.62 89 ILE A N 1
ATOM 661 C CA . ILE A 1 89 ? 16.807 9.981 -16.621 1.00 98.62 89 ILE A CA 1
ATOM 662 C C . ILE A 1 89 ? 18.185 9.814 -17.253 1.00 98.62 89 ILE A C 1
ATOM 664 O O . ILE A 1 89 ? 18.420 10.254 -18.382 1.00 98.62 89 ILE A O 1
ATOM 668 N N . LYS A 1 90 ? 19.095 9.160 -16.534 1.00 98.62 90 LYS A N 1
ATOM 669 C CA . LYS A 1 90 ? 20.400 8.756 -17.050 1.00 98.62 90 LYS A CA 1
ATOM 670 C C . LYS A 1 90 ? 20.340 7.286 -17.428 1.00 98.62 90 LYS A C 1
ATOM 672 O O . LYS A 1 90 ? 20.156 6.443 -16.557 1.00 98.62 90 LYS A O 1
ATOM 677 N N . LEU A 1 91 ? 20.534 6.992 -18.710 1.00 98.56 91 LEU A N 1
ATOM 678 C CA . LEU A 1 91 ? 20.628 5.628 -19.224 1.00 98.56 91 LEU A CA 1
ATOM 679 C C . LEU A 1 91 ? 22.043 5.377 -19.740 1.00 98.56 91 LEU A C 1
ATOM 681 O O . LEU A 1 91 ? 22.538 6.117 -20.593 1.00 98.56 91 LEU A O 1
ATOM 685 N N . VAL A 1 92 ? 22.674 4.326 -19.231 1.00 98.62 92 VAL A N 1
ATOM 686 C CA . VAL A 1 92 ? 23.997 3.851 -19.638 1.00 98.62 92 VAL A CA 1
ATOM 687 C C . VAL A 1 92 ? 23.841 2.459 -20.244 1.00 98.62 92 VAL A C 1
ATOM 689 O O . VAL A 1 92 ? 23.158 1.616 -19.670 1.00 98.62 92 VAL A O 1
ATOM 692 N N . ALA A 1 93 ? 24.473 2.218 -21.389 1.00 98.38 93 ALA A N 1
ATOM 693 C CA . ALA A 1 93 ? 24.504 0.921 -22.056 1.00 98.38 93 ALA A CA 1
ATOM 694 C C . ALA A 1 93 ? 25.952 0.427 -22.167 1.00 98.38 93 ALA A C 1
ATOM 696 O O . ALA A 1 93 ? 26.827 1.163 -22.638 1.00 98.38 93 ALA A O 1
ATOM 697 N N . LYS A 1 94 ? 26.192 -0.811 -21.725 1.00 98.44 94 LYS A N 1
ATOM 698 C CA . LYS A 1 94 ? 27.518 -1.425 -21.595 1.00 98.44 94 LYS A CA 1
ATOM 699 C C . LYS A 1 94 ? 27.559 -2.773 -22.298 1.00 98.44 94 LYS A C 1
ATOM 701 O O . LYS A 1 94 ? 26.596 -3.531 -22.269 1.00 98.44 94 LYS A O 1
ATOM 706 N N . SER A 1 95 ? 28.685 -3.085 -22.926 1.00 97.69 95 SER A N 1
ATOM 707 C CA . SER A 1 95 ? 28.943 -4.411 -23.488 1.00 97.69 95 SER A CA 1
ATOM 708 C C . SER A 1 95 ? 30.444 -4.677 -23.519 1.00 97.69 95 SER A C 1
ATOM 710 O O . SER A 1 95 ? 31.243 -3.751 -23.687 1.00 97.69 95 SER A O 1
ATOM 712 N N . ALA A 1 96 ? 30.840 -5.936 -23.341 1.00 95.62 96 ALA A N 1
ATOM 713 C CA . ALA A 1 96 ? 32.243 -6.324 -23.274 1.00 95.62 96 ALA A CA 1
ATOM 714 C C . ALA A 1 96 ? 33.002 -5.921 -24.553 1.00 95.62 96 ALA A C 1
ATOM 716 O O . ALA A 1 96 ? 32.552 -6.169 -25.669 1.00 95.62 96 ALA A O 1
ATOM 717 N N . GLY A 1 97 ? 34.169 -5.291 -24.387 1.00 92.25 97 GLY A N 1
ATOM 718 C CA . GLY A 1 97 ? 35.001 -4.836 -25.509 1.00 92.25 97 GLY A CA 1
ATOM 719 C C . GLY A 1 97 ? 34.477 -3.594 -26.241 1.00 92.25 97 GLY A C 1
ATOM 720 O O . GLY A 1 97 ? 35.067 -3.188 -27.242 1.00 92.25 97 GLY A O 1
ATOM 721 N N . MET A 1 98 ? 33.404 -2.962 -25.755 1.00 92.19 98 MET A N 1
ATOM 722 C CA . MET A 1 98 ? 32.871 -1.716 -26.303 1.00 92.19 98 MET A CA 1
ATOM 723 C C . MET A 1 98 ? 33.079 -0.540 -25.350 1.00 92.19 98 MET A C 1
ATOM 725 O O . MET A 1 98 ? 33.143 -0.703 -24.137 1.00 92.19 98 MET A O 1
ATOM 729 N N . LYS A 1 99 ? 33.134 0.673 -25.909 1.00 93.25 99 LYS A N 1
ATOM 730 C CA . LYS A 1 99 ? 32.956 1.893 -25.115 1.00 93.25 99 LYS A CA 1
ATOM 731 C C . LYS A 1 99 ? 31.494 2.010 -24.687 1.00 93.25 99 LYS A C 1
ATOM 733 O O . LYS A 1 99 ? 30.610 1.892 -25.544 1.00 93.25 99 LYS A O 1
ATOM 738 N N . ASP A 1 100 ? 31.285 2.300 -23.409 1.00 96.25 100 ASP A N 1
ATOM 739 C CA . ASP A 1 100 ? 29.974 2.603 -22.840 1.00 96.25 100 ASP A CA 1
ATOM 740 C C . ASP A 1 100 ? 29.312 3.764 -23.589 1.00 96.25 100 ASP A C 1
ATOM 742 O O . ASP A 1 100 ? 29.965 4.734 -23.989 1.00 96.25 100 ASP A O 1
ATOM 746 N N . ALA A 1 101 ? 27.997 3.671 -23.762 1.00 97.62 101 ALA A N 1
ATOM 747 C CA . ALA A 1 101 ? 27.181 4.760 -24.277 1.00 97.62 101 ALA A CA 1
ATOM 748 C C . ALA A 1 101 ? 26.303 5.314 -23.154 1.00 97.62 101 ALA A C 1
ATOM 750 O O . ALA A 1 101 ? 25.852 4.577 -22.282 1.00 97.62 101 ALA A O 1
ATOM 751 N N . THR A 1 102 ? 26.059 6.622 -23.151 1.00 98.38 102 THR A N 1
ATOM 752 C CA . THR A 1 102 ? 25.212 7.273 -22.144 1.00 98.38 102 THR A CA 1
ATOM 753 C C . THR A 1 102 ? 24.331 8.319 -22.801 1.00 98.38 102 THR A C 1
ATOM 755 O O . THR A 1 102 ? 24.792 9.060 -23.668 1.00 98.38 102 THR A O 1
ATOM 758 N N . ILE A 1 103 ? 23.079 8.402 -22.358 1.00 98.19 103 ILE A N 1
ATOM 759 C CA . ILE A 1 103 ? 22.156 9.484 -22.698 1.00 98.19 103 ILE A CA 1
ATOM 760 C C . ILE A 1 103 ? 21.531 10.056 -21.421 1.00 98.19 103 ILE A C 1
ATOM 762 O O . ILE A 1 103 ? 21.305 9.337 -20.445 1.00 98.19 103 ILE A O 1
ATOM 766 N N . LEU A 1 104 ? 21.269 11.362 -21.439 1.00 98.44 104 LEU A N 1
ATOM 767 C CA . LEU A 1 104 ? 20.484 12.069 -20.432 1.00 98.44 104 LEU A CA 1
ATOM 768 C C . LEU A 1 104 ? 19.180 12.530 -21.076 1.00 98.44 104 LEU A C 1
ATOM 770 O O . LEU A 1 104 ? 19.211 13.224 -22.091 1.00 98.44 104 LEU A O 1
ATOM 774 N N . ILE A 1 105 ? 18.054 12.146 -20.484 1.00 98.50 105 ILE A N 1
ATOM 775 C CA . ILE A 1 105 ? 16.711 12.480 -20.961 1.00 98.50 105 ILE A CA 1
ATOM 776 C C . ILE A 1 105 ? 16.066 13.398 -19.917 1.00 98.50 105 ILE A C 1
ATOM 778 O O . ILE A 1 105 ? 15.731 12.936 -18.823 1.00 98.50 105 ILE A O 1
ATOM 782 N N . PRO A 1 106 ? 15.913 14.700 -20.208 1.00 98.44 106 PRO A N 1
ATOM 783 C CA . PRO A 1 106 ? 15.228 15.621 -19.315 1.00 98.44 106 PRO A CA 1
ATOM 784 C C . PRO A 1 106 ? 13.753 15.262 -19.126 1.00 98.44 106 PRO A C 1
ATOM 786 O O . PRO A 1 106 ? 13.072 14.835 -20.064 1.00 98.44 106 PRO A O 1
ATOM 789 N N . LEU A 1 107 ? 13.267 15.509 -17.912 1.00 98.25 107 LEU A N 1
ATOM 790 C CA . LEU A 1 107 ? 11.851 15.461 -17.577 1.00 98.25 107 LEU A CA 1
ATOM 791 C C . LEU A 1 107 ? 11.268 16.873 -17.584 1.00 98.25 107 LEU A C 1
ATOM 793 O O . LEU A 1 107 ? 11.933 17.820 -17.161 1.00 98.25 107 LEU A O 1
ATOM 797 N N . HIS A 1 108 ? 10.028 17.014 -18.043 1.00 96.88 108 HIS A N 1
ATOM 798 C CA . HIS A 1 108 ? 9.270 18.253 -17.898 1.00 96.88 108 HIS A CA 1
ATOM 799 C C . HIS A 1 108 ? 8.000 18.009 -17.089 1.00 96.88 108 HIS A C 1
ATOM 801 O O . HIS A 1 108 ? 7.355 16.966 -17.207 1.00 96.88 108 HIS A O 1
ATOM 807 N N . ALA A 1 109 ? 7.674 18.988 -16.246 1.00 95.50 109 ALA A N 1
ATOM 808 C CA . ALA A 1 109 ? 6.511 18.927 -15.381 1.00 95.50 109 ALA A CA 1
ATOM 809 C C . ALA A 1 109 ? 5.221 19.040 -16.199 1.00 95.50 109 ALA A C 1
ATOM 811 O O . ALA A 1 109 ? 5.105 19.918 -17.058 1.00 95.50 109 ALA A O 1
ATOM 812 N N . VAL A 1 110 ? 4.244 18.190 -15.893 1.00 94.62 110 VAL A N 1
ATOM 813 C CA . VAL A 1 110 ? 2.886 18.270 -16.445 1.00 94.62 110 VAL A CA 1
ATOM 814 C C . VAL A 1 110 ? 1.854 18.186 -15.328 1.00 94.62 110 VAL A C 1
ATOM 816 O O . VAL A 1 110 ? 2.142 17.715 -14.229 1.00 94.62 110 VAL A O 1
ATOM 819 N N . THR A 1 111 ? 0.638 18.658 -15.594 1.00 89.62 111 THR A N 1
ATOM 820 C CA . THR A 1 111 ? -0.471 18.509 -14.648 1.00 89.62 111 THR A CA 1
ATOM 821 C C . THR A 1 111 ? -0.807 17.021 -14.485 1.00 89.62 111 THR A C 1
ATOM 823 O O . THR A 1 111 ? -1.098 16.372 -15.495 1.00 89.62 111 THR A O 1
ATOM 826 N N . PRO A 1 112 ? -0.797 16.470 -13.254 1.00 81.38 112 PRO A N 1
ATOM 827 C CA . PRO A 1 112 ? -1.176 15.082 -13.021 1.00 81.38 112 PRO A CA 1
ATOM 828 C C . PRO A 1 112 ? -2.597 14.807 -13.511 1.00 81.38 112 PRO A C 1
ATOM 830 O O . PRO A 1 112 ? -3.494 15.646 -13.375 1.00 81.38 112 PRO A O 1
ATOM 833 N N . ARG A 1 113 ? -2.818 13.617 -14.075 1.00 79.94 113 ARG A N 1
ATOM 834 C CA . ARG A 1 113 ? -4.165 13.196 -14.472 1.00 79.94 113 ARG A CA 1
ATOM 835 C C . ARG A 1 113 ? -5.013 12.992 -13.225 1.00 79.94 113 ARG A C 1
ATOM 837 O O . ARG A 1 113 ? -4.568 12.386 -12.256 1.00 79.94 113 ARG A O 1
ATOM 844 N N . THR A 1 114 ? -6.255 13.460 -13.257 1.00 81.50 114 THR A N 1
ATOM 845 C CA . THR A 1 114 ? -7.203 13.186 -12.176 1.00 81.50 114 THR A CA 1
ATOM 846 C C . THR A 1 114 ? -7.462 11.685 -12.099 1.00 81.50 114 THR A C 1
ATOM 848 O O . THR A 1 114 ? -7.831 11.064 -13.095 1.00 81.50 114 THR A O 1
ATOM 851 N N . PHE A 1 115 ? -7.298 11.109 -10.915 1.00 79.06 115 PHE A N 1
ATOM 852 C CA . PHE A 1 115 ? -7.661 9.727 -10.637 1.00 79.06 115 PHE A CA 1
ATOM 853 C C . PHE A 1 115 ? -8.501 9.656 -9.365 1.00 79.06 115 PHE A C 1
ATOM 855 O O . PHE A 1 115 ? -8.442 10.535 -8.503 1.00 79.06 115 PHE A O 1
ATOM 862 N N . VAL A 1 116 ? -9.301 8.598 -9.255 1.00 79.19 116 VAL A N 1
ATOM 863 C CA . VAL A 1 116 ? -9.986 8.265 -8.007 1.00 79.19 116 VAL A CA 1
ATOM 864 C C . VAL A 1 116 ? -8.988 7.510 -7.144 1.00 79.19 116 VAL A C 1
ATOM 866 O O . VAL A 1 116 ? -8.494 6.460 -7.553 1.00 79.19 116 VAL A O 1
ATOM 869 N N . GLN A 1 117 ? -8.668 8.059 -5.973 1.00 70.50 117 GLN A N 1
ATOM 870 C CA . GLN A 1 117 ? -7.822 7.385 -4.991 1.00 70.50 117 GLN A CA 1
ATOM 871 C C . GLN A 1 117 ? -8.372 5.984 -4.716 1.00 70.50 117 GLN A C 1
ATOM 873 O O . GLN A 1 117 ? -9.574 5.817 -4.494 1.00 70.50 117 GLN A O 1
ATOM 878 N N . VAL A 1 118 ? -7.494 4.979 -4.733 1.00 70.31 118 VAL A N 1
ATOM 879 C CA . VAL A 1 118 ? -7.869 3.627 -4.314 1.00 70.31 118 VAL A CA 1
ATOM 880 C C . VAL A 1 118 ? -8.253 3.718 -2.840 1.00 70.31 118 VAL A C 1
ATOM 882 O O . VAL A 1 118 ? -7.404 3.962 -1.985 1.00 70.31 118 VAL A O 1
ATOM 885 N N . LEU A 1 119 ? -9.547 3.574 -2.549 1.00 63.06 119 LEU A N 1
ATOM 886 C CA . LEU A 1 119 ? -10.051 3.551 -1.181 1.00 63.06 119 LEU A CA 1
ATOM 887 C C . LEU A 1 119 ? -9.401 2.381 -0.441 1.00 63.06 119 LEU A C 1
ATOM 889 O O . LEU A 1 119 ? -9.440 1.236 -0.896 1.00 63.06 119 LEU A O 1
ATOM 893 N N . GLN A 1 120 ? -8.791 2.685 0.703 1.00 67.88 120 GLN A N 1
ATOM 894 C CA . GLN A 1 120 ? -8.284 1.666 1.611 1.00 67.88 120 GLN A CA 1
ATOM 895 C C . GLN A 1 120 ? -9.430 0.723 1.993 1.00 67.88 120 GLN A C 1
ATOM 897 O O . GLN A 1 120 ? -10.570 1.152 2.180 1.00 67.88 120 GLN A O 1
ATOM 902 N N . SER A 1 121 ? -9.137 -0.575 2.094 1.00 72.44 121 SER A N 1
ATOM 903 C CA . SER A 1 121 ? -10.121 -1.561 2.547 1.00 72.44 121 SER A CA 1
ATOM 904 C C . SER A 1 121 ? -10.370 -1.380 4.043 1.00 72.44 121 SER A C 1
ATOM 906 O O . SER A 1 121 ? -9.715 -2.008 4.873 1.00 72.44 121 SER A O 1
ATOM 908 N N . VAL A 1 122 ? -11.306 -0.494 4.375 1.00 88.38 122 VAL A N 1
ATOM 909 C CA . VAL A 1 122 ? -11.791 -0.286 5.739 1.00 88.38 122 VAL A CA 1
ATOM 910 C C . VAL A 1 122 ? -12.867 -1.327 6.028 1.00 88.38 122 VAL A C 1
ATOM 912 O O . VAL A 1 122 ? -13.866 -1.418 5.315 1.00 88.38 122 VAL A O 1
ATOM 915 N N . MET A 1 123 ? -12.679 -2.120 7.079 1.00 93.00 123 MET A N 1
ATOM 916 C CA . MET A 1 123 ? -13.731 -2.983 7.616 1.00 93.00 123 MET A CA 1
ATOM 917 C C . MET A 1 123 ? -14.337 -2.316 8.842 1.00 93.00 123 MET A C 1
ATOM 919 O O . MET A 1 123 ? -13.663 -2.204 9.861 1.00 93.00 123 MET A O 1
ATOM 923 N N . VAL A 1 124 ? -15.594 -1.887 8.760 1.00 95.19 124 VAL A N 1
ATOM 924 C CA . VAL A 1 124 ? -16.338 -1.400 9.929 1.00 95.19 124 VAL A CA 1
ATOM 925 C C . VAL A 1 124 ? -16.888 -2.594 10.710 1.00 95.19 124 VAL A C 1
ATOM 927 O O . VAL A 1 124 ? -17.418 -3.537 10.126 1.00 95.19 124 VAL A O 1
ATOM 930 N N . LEU A 1 125 ? -16.750 -2.567 12.035 1.00 95.94 125 LEU A N 1
ATOM 931 C CA . LEU A 1 125 ? -17.282 -3.598 12.923 1.00 95.94 125 LEU A CA 1
ATOM 932 C C . LEU A 1 125 ? -18.648 -3.150 13.456 1.00 95.94 125 LEU A C 1
ATOM 934 O O . LEU A 1 125 ? -18.716 -2.232 14.272 1.00 95.94 125 LEU A O 1
ATOM 938 N N . GLU A 1 126 ? -19.729 -3.789 13.002 1.00 84.88 126 GLU A N 1
ATOM 939 C CA . GLU A 1 126 ? -21.109 -3.313 13.232 1.00 84.88 126 GLU A CA 1
ATOM 940 C C . GLU A 1 126 ? -21.915 -4.171 14.227 1.00 84.88 126 GLU A C 1
ATOM 942 O O . GLU A 1 126 ? -22.843 -3.678 14.861 1.00 84.88 126 GLU A O 1
ATOM 947 N N . GLN A 1 127 ? -21.545 -5.440 14.429 1.00 91.69 127 GLN A N 1
ATOM 948 C CA . GLN A 1 127 ? -22.297 -6.394 15.259 1.00 91.69 127 GLN A CA 1
ATOM 949 C C . GLN A 1 127 ? -21.741 -6.464 16.685 1.00 91.69 127 GLN A C 1
ATOM 951 O O . GLN A 1 127 ? -21.075 -7.435 17.062 1.00 91.69 127 GLN A O 1
ATOM 956 N N . TRP A 1 128 ? -21.975 -5.415 17.475 1.00 95.88 128 TRP A N 1
ATOM 957 C CA . TRP A 1 128 ? -21.520 -5.353 18.864 1.00 95.88 128 TRP A CA 1
ATOM 958 C C . TRP A 1 128 ? -22.601 -5.789 19.851 1.00 95.88 128 TRP A C 1
ATOM 960 O O . TRP A 1 128 ? -23.776 -5.442 19.736 1.00 95.88 128 TRP A O 1
ATOM 970 N N . ARG A 1 129 ? -22.175 -6.516 20.881 1.00 94.62 129 ARG A N 1
ATOM 971 C CA . ARG A 1 129 ? -22.962 -6.792 22.086 1.00 94.62 129 ARG A CA 1
ATOM 972 C C . ARG A 1 129 ? -22.214 -6.275 23.306 1.00 94.62 129 ARG A C 1
ATOM 974 O O . ARG A 1 129 ? -20.984 -6.256 23.300 1.00 94.62 129 ARG A O 1
ATOM 981 N N . ALA A 1 130 ? -22.937 -5.897 24.350 1.00 95.50 130 ALA A N 1
ATOM 982 C CA . ALA A 1 130 ? -22.362 -5.528 25.632 1.00 95.50 130 ALA A CA 1
ATOM 983 C C . ALA A 1 130 ? -22.878 -6.420 26.764 1.00 95.50 130 ALA A C 1
ATOM 985 O O . ALA A 1 130 ? -24.023 -6.874 26.742 1.00 95.50 130 ALA A O 1
ATOM 986 N N . SER A 1 131 ? -22.018 -6.668 27.750 1.00 95.06 131 SER A N 1
ATOM 987 C CA . SER A 1 131 ? -22.400 -7.309 29.006 1.00 95.06 131 SER A CA 1
ATOM 988 C C . SER A 1 131 ? -23.249 -6.361 29.855 1.00 95.06 131 SER A C 1
ATOM 990 O O . SER A 1 131 ? -23.200 -5.142 29.686 1.00 95.06 131 SER A O 1
ATOM 992 N N . ALA A 1 132 ? -23.940 -6.893 30.863 1.00 93.50 132 ALA A N 1
ATOM 993 C CA . ALA A 1 132 ? -24.421 -6.057 31.961 1.00 93.50 132 ALA A CA 1
ATOM 994 C C . ALA A 1 132 ? -23.258 -5.289 32.628 1.00 93.50 132 ALA A C 1
ATOM 996 O O . ALA A 1 132 ? -22.113 -5.760 32.659 1.00 93.50 132 ALA A O 1
ATOM 997 N N . ILE A 1 133 ? -23.561 -4.112 33.181 1.00 95.88 133 ILE A N 1
ATOM 998 C CA . ILE A 1 133 ? -22.597 -3.327 33.956 1.00 95.88 133 ILE A CA 1
ATOM 999 C C . ILE A 1 133 ? -22.308 -4.055 35.272 1.00 95.88 133 ILE A C 1
ATOM 1001 O O . ILE A 1 133 ? -23.216 -4.419 36.019 1.00 95.88 133 ILE A O 1
ATOM 1005 N N . SER A 1 134 ? -21.026 -4.245 35.572 1.00 96.12 134 SER A N 1
ATOM 1006 C CA . SER A 1 134 ? -20.554 -4.979 36.742 1.00 96.12 134 SER A CA 1
ATOM 1007 C C . SER A 1 134 ? -19.838 -4.074 37.744 1.00 96.12 134 SER A C 1
ATOM 1009 O O . SER A 1 134 ? -19.119 -3.134 37.391 1.00 96.12 134 SER A O 1
ATOM 1011 N N . LYS A 1 135 ? -19.996 -4.393 39.033 1.00 96.75 135 LYS A N 1
ATOM 1012 C CA . LYS A 1 135 ? -19.244 -3.779 40.142 1.00 96.75 135 LYS A CA 1
ATOM 1013 C C . LYS A 1 135 ? -17.829 -4.348 40.268 1.00 96.75 135 LYS A C 1
ATOM 1015 O O . LYS A 1 135 ? -16.913 -3.631 40.662 1.00 96.75 135 LYS A O 1
ATOM 1020 N N . VAL A 1 136 ? -17.659 -5.626 39.929 1.00 96.06 136 VAL A N 1
ATOM 1021 C CA . VAL A 1 136 ? -16.388 -6.366 39.999 1.00 96.06 136 VAL A CA 1
ATOM 1022 C C . VAL A 1 136 ? -15.836 -6.532 38.590 1.00 96.06 136 VAL A C 1
ATOM 1024 O O . VAL A 1 136 ? -16.617 -6.706 37.655 1.00 96.06 136 VAL A O 1
ATOM 1027 N N . ARG A 1 137 ? -14.510 -6.483 38.425 1.00 96.50 137 ARG A N 1
ATOM 1028 C CA . ARG A 1 137 ? -13.868 -6.658 37.116 1.00 96.50 137 ARG A CA 1
ATOM 1029 C C . ARG A 1 137 ? -14.244 -8.034 36.538 1.00 96.50 137 ARG A C 1
ATOM 1031 O O . ARG A 1 137 ? -13.827 -9.037 37.118 1.00 96.50 137 ARG A O 1
ATOM 1038 N N . PRO A 1 138 ? -15.024 -8.104 35.443 1.00 95.00 138 PRO A N 1
ATOM 1039 C CA . PRO A 1 138 ? -15.352 -9.374 34.807 1.00 95.00 138 PRO A CA 1
ATOM 1040 C C . PRO A 1 138 ? -14.133 -9.932 34.058 1.00 95.00 138 PRO A C 1
ATOM 1042 O O . PRO A 1 138 ? -13.208 -9.189 33.727 1.00 95.00 138 PRO A O 1
ATOM 1045 N N . ASP A 1 139 ? -14.138 -11.235 33.772 1.00 94.38 139 ASP A N 1
ATOM 1046 C CA . ASP A 1 139 ? -13.190 -11.827 32.823 1.00 94.38 139 ASP A CA 1
ATOM 1047 C C . ASP A 1 139 ? -13.535 -11.358 31.392 1.00 94.38 139 ASP A C 1
ATOM 1049 O O . ASP A 1 139 ? -14.626 -11.664 30.905 1.00 94.38 139 ASP A O 1
ATOM 1053 N N . PRO A 1 140 ? -12.642 -10.639 30.682 1.00 93.38 140 PRO A N 1
ATOM 1054 C CA . PRO A 1 140 ? -12.878 -10.223 29.296 1.00 93.38 140 PRO A CA 1
ATOM 1055 C C . PRO A 1 140 ? -13.126 -11.395 28.334 1.00 93.38 140 PRO A C 1
ATOM 1057 O O . PRO A 1 140 ? -13.732 -11.214 27.276 1.00 93.38 140 PRO A O 1
ATOM 1060 N N . ASN A 1 141 ? -12.690 -12.602 28.705 1.00 91.75 141 ASN A N 1
ATOM 1061 C CA . ASN A 1 141 ? -12.738 -13.805 27.880 1.00 91.75 141 ASN A CA 1
ATOM 1062 C C . ASN A 1 141 ? -13.856 -14.776 28.286 1.00 91.75 141 ASN A C 1
ATOM 1064 O O . ASN A 1 141 ? -13.799 -15.954 27.931 1.00 91.75 141 ASN A O 1
ATOM 1068 N N . GLN A 1 142 ? -14.891 -14.285 28.981 1.00 87.50 142 GLN A N 1
ATOM 1069 C CA . GLN A 1 142 ? -16.102 -15.052 29.296 1.00 87.50 142 GLN A CA 1
ATOM 1070 C C . GLN A 1 142 ? -16.592 -15.844 28.083 1.00 87.50 142 GLN A C 1
ATOM 1072 O O . GLN A 1 142 ? -16.732 -15.281 26.995 1.00 87.50 142 GLN A O 1
ATOM 1077 N N . LYS A 1 143 ? -16.872 -17.135 28.260 1.00 82.12 143 LYS A N 1
ATOM 1078 C CA . LYS A 1 143 ? -17.559 -17.931 27.242 1.00 82.12 143 LYS A CA 1
ATOM 1079 C C . LYS A 1 143 ? -19.045 -17.595 27.296 1.00 82.12 143 LYS A C 1
ATOM 1081 O O . LYS A 1 143 ? -19.623 -17.582 28.376 1.00 82.12 143 LYS A O 1
ATOM 1086 N N . ILE A 1 144 ? -19.610 -17.264 26.142 1.00 76.38 144 ILE A N 1
ATOM 1087 C CA . ILE A 1 144 ? -21.048 -17.065 25.972 1.00 76.38 144 ILE A CA 1
ATOM 1088 C C . ILE A 1 144 ? -21.522 -18.330 25.275 1.00 76.38 144 ILE A C 1
ATOM 1090 O O . ILE A 1 144 ? -21.010 -18.640 24.199 1.00 76.38 144 ILE A O 1
ATOM 1094 N N . ASP A 1 145 ? -22.412 -19.075 25.919 1.00 74.19 145 ASP A N 1
ATOM 1095 C CA . ASP A 1 145 ? -22.960 -20.291 25.331 1.00 74.19 145 ASP A CA 1
ATOM 1096 C C . ASP A 1 145 ? -23.902 -19.933 24.174 1.00 74.19 145 ASP A C 1
ATOM 1098 O O . ASP A 1 145 ? -24.559 -18.889 24.189 1.00 74.19 145 ASP A O 1
ATOM 1102 N N . ASP A 1 146 ? -24.001 -20.810 23.174 1.00 68.62 146 ASP A N 1
ATOM 1103 C CA . ASP A 1 146 ? -24.817 -20.567 21.974 1.00 68.62 146 ASP A CA 1
ATOM 1104 C C . ASP A 1 146 ? -26.311 -20.355 22.299 1.00 68.62 146 ASP A C 1
ATOM 1106 O O . ASP A 1 146 ? -27.041 -19.741 21.523 1.00 68.62 146 ASP A O 1
ATOM 1110 N N . ASN A 1 147 ? -26.771 -20.845 23.456 1.00 76.69 147 ASN A N 1
ATOM 1111 C CA . ASN A 1 147 ? -28.138 -20.693 23.955 1.00 76.69 147 ASN A CA 1
ATOM 1112 C C . ASN A 1 147 ? -28.321 -19.519 24.941 1.00 76.69 147 ASN A C 1
ATOM 1114 O O . ASN A 1 147 ? -29.414 -19.354 25.490 1.00 76.69 147 ASN A O 1
ATOM 1118 N N . ASP A 1 148 ? -27.292 -18.698 25.173 1.00 74.56 148 ASP A N 1
ATOM 1119 C CA . ASP A 1 148 ? -27.378 -17.519 26.035 1.00 74.56 148 ASP A CA 1
ATOM 1120 C C . ASP A 1 148 ? -28.035 -16.335 25.308 1.00 74.56 148 ASP A C 1
ATOM 1122 O O . ASP A 1 148 ? -27.407 -15.513 24.624 1.00 74.56 148 ASP A O 1
ATOM 1126 N N . MET A 1 149 ? -29.350 -16.249 25.488 1.00 66.56 149 MET A N 1
ATOM 1127 C CA . MET A 1 149 ? -30.180 -15.229 24.855 1.00 66.56 149 MET A CA 1
ATOM 1128 C C . MET A 1 149 ? -30.178 -13.884 25.590 1.00 66.56 149 MET A C 1
ATOM 1130 O O . MET A 1 149 ? -30.521 -12.877 24.975 1.00 66.56 149 MET A O 1
ATOM 1134 N N . ASN A 1 150 ? -29.790 -13.834 26.872 1.00 76.00 150 ASN A N 1
ATOM 1135 C CA . ASN A 1 150 ? -30.140 -12.703 27.742 1.00 76.00 150 ASN A CA 1
ATOM 1136 C C . ASN A 1 150 ? -28.973 -12.075 28.515 1.00 76.00 150 ASN A C 1
ATOM 1138 O O . ASN A 1 150 ? -29.147 -10.976 29.039 1.00 76.00 150 ASN A O 1
ATOM 1142 N N . SER A 1 151 ? -27.794 -12.699 28.601 1.00 82.69 151 SER A N 1
ATOM 1143 C CA . SER A 1 151 ? -26.703 -12.116 29.402 1.00 82.69 151 SER A CA 1
ATOM 1144 C C . SER A 1 151 ? -26.028 -10.916 28.725 1.00 82.69 151 SER A C 1
ATOM 1146 O O . SER A 1 151 ? -25.380 -10.112 29.400 1.00 82.69 151 SER A O 1
ATOM 1148 N N . TRP A 1 152 ? -26.161 -10.791 27.399 1.00 91.81 152 TRP A N 1
ATOM 1149 C CA . TRP A 1 152 ? -25.555 -9.721 26.601 1.00 91.81 152 TRP A CA 1
ATOM 1150 C C . TRP A 1 152 ? -26.567 -9.102 25.641 1.00 91.81 152 TRP A C 1
ATOM 1152 O O . TRP A 1 152 ? -27.286 -9.814 24.937 1.00 91.81 152 TRP A O 1
ATOM 1162 N N . PHE A 1 153 ? -26.573 -7.778 25.541 1.00 91.06 153 PHE A N 1
ATOM 1163 C CA . PHE A 1 153 ? -27.522 -7.024 24.722 1.00 91.06 153 PHE A CA 1
ATOM 1164 C C . PHE A 1 153 ? -26.824 -6.355 23.530 1.00 91.06 153 PHE A C 1
ATOM 1166 O O . PHE A 1 153 ? -25.640 -6.027 23.628 1.00 91.06 153 PHE A O 1
ATOM 1173 N N . PRO A 1 154 ? -27.505 -6.178 22.384 1.00 93.25 154 PRO A N 1
ATOM 1174 C CA . PRO A 1 154 ? -26.931 -5.488 21.234 1.00 93.25 154 PRO A CA 1
ATOM 1175 C C . PRO A 1 154 ? -26.645 -4.020 21.565 1.00 93.25 154 PRO A C 1
ATOM 1177 O O . PRO A 1 154 ? -27.434 -3.357 22.237 1.00 93.25 154 PRO A O 1
ATOM 1180 N N . VAL A 1 155 ? -25.524 -3.509 21.067 1.00 94.44 155 VAL A N 1
ATOM 1181 C CA . VAL A 1 155 ? -25.126 -2.102 21.195 1.00 94.44 155 VAL A CA 1
ATOM 1182 C C . VAL A 1 155 ? -24.551 -1.608 19.878 1.00 94.44 155 VAL A C 1
ATOM 1184 O O . VAL A 1 155 ? -24.015 -2.381 19.092 1.00 94.44 155 VAL A O 1
ATOM 1187 N N . THR A 1 156 ? -24.647 -0.307 19.631 1.00 92.00 156 THR A N 1
ATOM 1188 C CA . THR A 1 156 ? -24.036 0.333 18.461 1.00 92.00 156 THR A CA 1
ATOM 1189 C C . THR A 1 156 ? -22.936 1.282 18.936 1.00 92.00 156 THR A C 1
ATOM 1191 O O . THR A 1 156 ? -23.231 2.183 19.730 1.00 92.00 156 THR A O 1
ATOM 1194 N N . PRO A 1 157 ? -21.675 1.110 18.492 1.00 94.31 157 PRO A N 1
ATOM 1195 C CA . PRO A 1 157 ? -20.636 2.106 18.729 1.00 94.31 157 PRO A CA 1
ATOM 1196 C C . PRO A 1 157 ? -21.079 3.491 18.240 1.00 94.31 157 PRO A C 1
ATOM 1198 O O . PRO A 1 157 ? -21.722 3.617 17.201 1.00 94.31 157 PRO A O 1
ATOM 1201 N N . GLY A 1 158 ? -20.768 4.533 19.007 1.00 93.25 158 GLY A N 1
ATOM 1202 C CA . GLY A 1 158 ? -21.329 5.877 18.821 1.00 93.25 158 GLY A CA 1
ATOM 1203 C C . GLY A 1 158 ? -22.234 6.323 19.970 1.00 93.25 158 GLY A C 1
ATOM 1204 O O . GLY A 1 158 ? -22.443 7.521 20.153 1.00 93.25 158 GLY A O 1
ATOM 1205 N N . GLN A 1 159 ? -22.733 5.384 20.780 1.00 92.94 159 GLN A N 1
ATOM 1206 C CA . GLN A 1 159 ? -23.544 5.667 21.965 1.00 92.94 159 GLN A CA 1
ATOM 1207 C C . GLN A 1 159 ? -22.850 5.164 23.235 1.00 92.94 159 GLN A C 1
ATOM 1209 O O . GLN A 1 159 ? -22.674 3.963 23.439 1.00 92.94 159 GLN A O 1
ATOM 1214 N N . LEU A 1 160 ? -22.464 6.102 24.105 1.00 95.81 160 LEU A N 1
ATOM 1215 C CA . LEU A 1 160 ? -21.903 5.782 25.419 1.00 95.81 160 LEU A CA 1
ATOM 1216 C C . LEU A 1 160 ? -22.979 5.204 26.344 1.00 95.81 160 LEU A C 1
ATOM 1218 O O . LEU A 1 160 ? -24.139 5.609 26.281 1.00 95.81 160 LEU A O 1
ATOM 1222 N N . GLN A 1 161 ? -22.568 4.301 27.229 1.00 95.69 161 GLN A N 1
ATOM 1223 C CA . GLN A 1 161 ? -23.429 3.677 28.229 1.00 95.69 161 GLN A CA 1
ATOM 1224 C C . GLN A 1 161 ? -23.389 4.467 29.537 1.00 95.69 161 GLN A C 1
ATOM 1226 O O . GLN A 1 161 ? -22.330 4.956 29.944 1.00 95.69 161 GLN A O 1
ATOM 1231 N N . ASP A 1 162 ? -24.538 4.568 30.202 1.00 95.94 162 ASP A N 1
ATOM 1232 C CA . ASP A 1 162 ? -24.641 5.118 31.551 1.00 95.94 162 ASP A CA 1
ATOM 1233 C C . ASP A 1 162 ? -24.142 4.076 32.558 1.00 95.94 162 ASP A C 1
ATOM 1235 O O . ASP A 1 162 ? -24.768 3.038 32.758 1.00 95.94 162 ASP A O 1
ATOM 1239 N N . MET A 1 163 ? -23.011 4.344 33.210 1.00 95.50 163 MET A N 1
ATOM 1240 C CA . MET A 1 163 ? -22.330 3.421 34.125 1.00 95.50 163 MET A CA 1
ATOM 1241 C C . MET A 1 163 ? -23.021 3.350 35.498 1.00 95.50 163 MET A C 1
ATOM 1243 O O . MET A 1 163 ? -22.385 3.477 36.541 1.00 95.50 163 MET A O 1
ATOM 1247 N N . THR A 1 164 ? -24.343 3.210 35.546 1.00 94.69 164 THR A N 1
ATOM 1248 C CA . THR A 1 164 ? -25.104 3.185 36.800 1.00 94.69 164 THR A CA 1
ATOM 1249 C C . THR A 1 164 ? -24.977 1.830 37.495 1.00 94.69 164 THR A C 1
ATOM 1251 O O . THR A 1 164 ? -25.198 0.780 36.901 1.00 94.69 164 THR A O 1
ATOM 1254 N N . GLY A 1 165 ? -24.656 1.841 38.791 1.00 91.94 165 GLY A N 1
ATOM 1255 C CA . GLY A 1 165 ? -24.661 0.628 39.614 1.00 91.94 165 GLY A CA 1
ATOM 1256 C C . GLY A 1 165 ? -23.422 -0.261 39.466 1.00 91.94 165 GLY A C 1
ATOM 1257 O O . GLY A 1 165 ? -23.368 -1.312 40.105 1.00 91.94 165 GLY A O 1
ATOM 1258 N N . GLY A 1 166 ? -22.410 0.165 38.708 1.00 95.75 166 GLY A N 1
ATOM 1259 C CA . GLY A 1 166 ? -21.130 -0.524 38.570 1.00 95.75 166 GLY A CA 1
ATOM 1260 C C . GLY A 1 166 ? -20.086 0.335 37.863 1.00 95.75 166 GLY A C 1
ATOM 1261 O O . GLY A 1 166 ? -20.267 1.535 37.700 1.00 95.75 166 GLY A O 1
ATOM 1262 N N . ARG A 1 167 ? -18.960 -0.274 37.494 1.00 97.31 167 ARG A N 1
ATOM 1263 C CA . ARG A 1 167 ? -17.808 0.436 36.914 1.00 97.31 167 ARG A CA 1
ATOM 1264 C C . ARG A 1 167 ? -17.174 -0.275 35.723 1.00 97.31 167 ARG A C 1
ATOM 1266 O O . ARG A 1 167 ? -16.272 0.288 35.117 1.00 97.31 167 ARG A O 1
ATOM 1273 N N . TYR A 1 168 ? -17.627 -1.487 35.397 1.00 97.88 168 TYR A N 1
ATOM 1274 C CA . TYR A 1 168 ? -17.091 -2.299 34.307 1.00 97.88 168 TYR A CA 1
ATOM 1275 C C . TYR A 1 168 ? -18.180 -2.703 33.324 1.00 97.88 168 TYR A C 1
ATOM 1277 O O . TYR A 1 168 ? -19.279 -3.060 33.738 1.00 97.88 168 TYR A O 1
ATOM 1285 N N . ILE A 1 169 ? -17.847 -2.723 32.040 1.00 97.12 169 ILE A N 1
ATOM 1286 C CA . ILE A 1 169 ? -18.688 -3.273 30.975 1.00 97.12 169 ILE A CA 1
ATOM 1287 C C . ILE A 1 169 ? -17.782 -3.879 29.902 1.00 97.12 169 ILE A C 1
ATOM 1289 O O . ILE A 1 169 ? -16.712 -3.335 29.627 1.00 97.12 169 ILE A O 1
ATOM 1293 N N . ILE A 1 170 ? -18.177 -5.007 29.311 1.00 97.62 170 ILE A N 1
ATOM 1294 C CA . ILE A 1 170 ? -17.454 -5.595 28.180 1.00 97.62 170 ILE A CA 1
ATOM 1295 C C . ILE A 1 170 ? -18.265 -5.379 26.910 1.00 97.62 170 ILE A C 1
ATOM 1297 O O . ILE A 1 170 ? -19.449 -5.691 26.884 1.00 97.62 170 ILE A O 1
ATOM 1301 N N . TYR A 1 171 ? -17.612 -4.905 25.855 1.00 97.31 171 TYR A N 1
ATOM 1302 C CA . TYR A 1 171 ? -18.126 -4.905 24.489 1.00 97.31 171 TYR A CA 1
ATOM 1303 C C . TYR A 1 171 ? -17.499 -6.060 23.721 1.00 97.31 171 TYR A C 1
ATOM 1305 O O . TYR A 1 171 ? -16.295 -6.282 23.834 1.00 97.31 171 TYR A O 1
ATOM 1313 N N . ARG A 1 172 ? -18.278 -6.781 22.919 1.00 96.25 172 ARG A N 1
ATOM 1314 C CA . ARG A 1 172 ? -17.785 -7.902 22.120 1.00 96.25 172 ARG A CA 1
ATOM 1315 C C . ARG A 1 172 ? -18.368 -7.896 20.720 1.00 96.25 172 ARG A C 1
ATOM 1317 O O . ARG A 1 172 ? -19.550 -7.621 20.533 1.00 96.25 172 ARG A O 1
ATOM 1324 N N . THR A 1 173 ? -17.534 -8.257 19.755 1.00 95.62 173 THR A N 1
ATOM 1325 C CA . THR A 1 173 ? -17.932 -8.502 18.370 1.00 95.62 173 THR A CA 1
ATOM 1326 C C . THR A 1 173 ? -17.111 -9.651 17.785 1.00 95.62 173 THR A C 1
ATOM 1328 O O . THR A 1 173 ? -16.033 -9.976 18.295 1.00 95.62 173 THR A O 1
ATOM 1331 N N . THR A 1 174 ? -17.628 -10.270 16.726 1.00 94.56 174 THR A N 1
ATOM 1332 C CA . THR A 1 174 ? -16.934 -11.304 15.950 1.00 94.56 174 THR A CA 1
ATOM 1333 C C . THR A 1 174 ? -16.880 -10.861 14.499 1.00 94.56 174 THR A C 1
ATOM 1335 O O . THR A 1 174 ? -17.847 -10.297 13.991 1.00 94.56 174 THR A O 1
ATOM 1338 N N . PHE A 1 175 ? -15.761 -11.108 13.829 1.00 95.31 175 PHE A N 1
ATOM 1339 C CA . PHE A 1 175 ? -15.591 -10.753 12.425 1.00 95.31 175 PHE A CA 1
ATOM 1340 C C . PHE A 1 175 ? -14.628 -11.711 11.728 1.00 95.31 175 PHE A C 1
ATOM 1342 O O . PHE A 1 175 ? -13.774 -12.330 12.366 1.00 95.31 175 PHE A O 1
ATOM 1349 N N . LYS A 1 176 ? -14.731 -11.792 10.401 1.00 95.44 176 LYS A N 1
ATOM 1350 C CA . LYS A 1 176 ? -13.767 -12.492 9.553 1.00 95.44 176 LYS A CA 1
ATOM 1351 C C . LYS A 1 176 ? -12.884 -11.462 8.844 1.00 95.44 176 LYS A C 1
ATOM 1353 O O . LYS A 1 176 ? -13.432 -10.695 8.056 1.00 95.44 176 LYS A O 1
ATOM 1358 N N . PRO A 1 177 ? -11.562 -11.418 9.094 1.00 94.12 177 PRO A N 1
ATOM 1359 C CA . PRO A 1 177 ? -10.681 -10.435 8.464 1.00 94.12 177 PRO A CA 1
ATOM 1360 C C . PRO A 1 177 ? -10.658 -10.571 6.932 1.00 94.12 177 PRO A C 1
ATOM 1362 O O . PRO A 1 177 ? -10.758 -11.681 6.403 1.00 94.12 177 PRO A O 1
ATOM 1365 N N . TYR A 1 178 ? -10.469 -9.464 6.207 1.00 92.38 178 TYR A N 1
ATOM 1366 C CA . TYR A 1 178 ? -10.242 -9.499 4.754 1.00 92.38 178 TYR A CA 1
ATOM 1367 C C . TYR A 1 178 ? -8.897 -10.146 4.411 1.00 92.38 178 TYR A C 1
ATOM 1369 O O . TYR A 1 178 ? -7.988 -10.150 5.234 1.00 92.38 178 TYR A O 1
ATOM 1377 N N . ASP A 1 179 ? -8.731 -10.653 3.188 1.00 90.56 179 ASP A N 1
ATOM 1378 C CA . ASP A 1 179 ? -7.528 -11.398 2.777 1.00 90.56 179 ASP A CA 1
ATOM 1379 C C . ASP A 1 179 ? -6.209 -10.653 3.041 1.00 90.56 179 ASP A C 1
ATOM 1381 O O . ASP A 1 179 ? -5.218 -11.269 3.440 1.00 90.56 179 ASP A O 1
ATOM 1385 N N . SER A 1 180 ? -6.185 -9.330 2.857 1.00 88.56 180 SER A N 1
ATOM 1386 C CA . SER A 1 180 ? -5.026 -8.496 3.196 1.00 88.56 180 SER A CA 1
ATOM 1387 C C . SER A 1 180 ? -4.740 -8.508 4.701 1.00 88.56 180 SER A C 1
ATOM 1389 O O . SER A 1 180 ? -3.603 -8.729 5.113 1.00 88.56 180 SER A O 1
ATOM 1391 N N . GLN A 1 181 ? -5.780 -8.363 5.523 1.00 92.19 181 GLN A N 1
ATOM 1392 C CA . GLN A 1 181 ? -5.703 -8.381 6.985 1.00 92.19 181 GLN A CA 1
ATOM 1393 C C . GLN A 1 181 ? -5.315 -9.763 7.522 1.00 92.19 181 GLN A C 1
ATOM 1395 O O . GLN A 1 181 ? -4.581 -9.874 8.503 1.00 92.19 181 GLN A O 1
ATOM 1400 N N . GLN A 1 182 ? -5.765 -10.836 6.866 1.00 93.69 182 GLN A N 1
ATOM 1401 C CA . GLN A 1 182 ? -5.397 -12.199 7.243 1.00 93.69 182 GLN A CA 1
ATOM 1402 C C . GLN A 1 182 ? -3.896 -12.447 7.072 1.00 93.69 182 GLN A C 1
ATOM 1404 O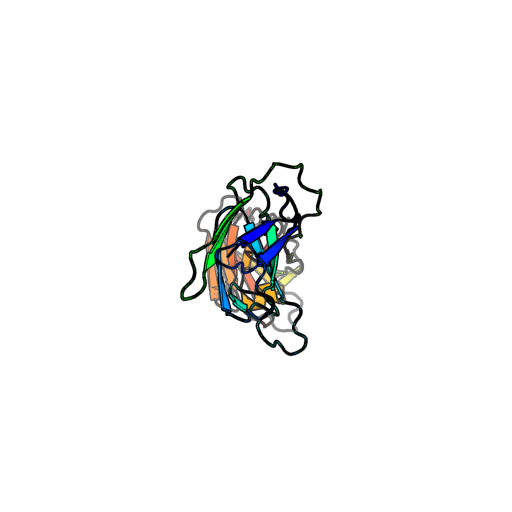 O . GLN A 1 182 ? -3.309 -13.136 7.904 1.00 93.69 182 GLN A O 1
ATOM 1409 N N . LYS A 1 183 ? -3.284 -11.888 6.017 1.00 91.50 183 LYS A N 1
ATOM 1410 C CA . LYS A 1 183 ? -1.857 -12.058 5.694 1.00 91.50 183 LYS A CA 1
ATOM 1411 C C . LYS A 1 183 ? -0.960 -11.109 6.482 1.00 91.50 183 LYS A C 1
ATOM 1413 O O . LYS A 1 183 ? 0.052 -11.541 7.024 1.00 91.50 183 LYS A O 1
ATOM 1418 N N . ASN A 1 184 ? -1.348 -9.839 6.557 1.00 91.31 184 ASN A N 1
ATOM 1419 C CA . ASN A 1 184 ? -0.471 -8.765 7.025 1.00 91.31 184 ASN A CA 1
ATOM 1420 C C . ASN A 1 184 ? -0.853 -8.238 8.415 1.00 91.31 184 ASN A C 1
ATOM 1422 O O . ASN A 1 184 ? -0.096 -7.481 9.014 1.00 91.31 184 ASN A O 1
ATOM 1426 N N . GLY A 1 185 ? -2.012 -8.632 8.951 1.00 93.25 185 GLY A N 1
ATOM 1427 C CA . GLY A 1 185 ? -2.607 -7.953 10.096 1.00 93.25 185 GLY A CA 1
ATOM 1428 C C . GLY A 1 185 ? -3.164 -6.590 9.692 1.00 93.25 185 GLY A C 1
ATOM 1429 O O . GLY A 1 185 ? -3.498 -6.356 8.533 1.00 93.25 185 GLY A O 1
ATOM 1430 N N . GLY A 1 186 ? -3.288 -5.684 10.650 1.00 93.88 186 GLY A N 1
ATOM 1431 C CA . GLY A 1 186 ? -3.771 -4.336 10.378 1.00 93.88 186 GLY A CA 1
ATOM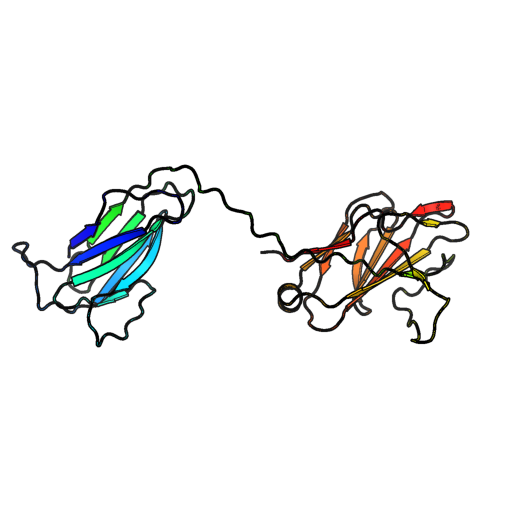 1432 C C . GLY A 1 186 ? -3.748 -3.445 11.608 1.00 93.88 186 GLY A C 1
ATOM 1433 O O . GLY A 1 186 ? -3.112 -3.758 12.614 1.00 93.88 186 GLY A O 1
ATOM 1434 N N . ARG A 1 187 ? -4.493 -2.349 11.544 1.00 95.19 187 ARG A N 1
ATOM 1435 C CA . ARG A 1 187 ? -4.721 -1.416 12.645 1.00 95.19 187 ARG A CA 1
ATOM 1436 C C . ARG A 1 187 ? -6.198 -1.436 12.995 1.00 95.19 187 ARG A C 1
ATOM 1438 O O . ARG A 1 187 ? -7.038 -1.146 12.150 1.00 95.19 187 ARG A O 1
ATOM 1445 N N . LEU A 1 188 ? -6.505 -1.800 14.234 1.00 96.44 188 LEU A N 1
ATOM 1446 C CA . LEU A 1 188 ? -7.843 -1.709 14.799 1.00 96.44 188 LEU A CA 1
ATOM 1447 C C . LEU A 1 188 ? -7.998 -0.326 15.430 1.00 96.44 188 LEU A C 1
ATOM 1449 O O . LEU A 1 188 ? -7.271 0.021 16.363 1.00 96.44 188 LEU A O 1
ATOM 1453 N N . ILE A 1 189 ? -8.918 0.462 14.893 1.00 97.31 189 ILE A N 1
ATOM 1454 C CA . ILE A 1 189 ? -9.118 1.867 15.227 1.00 97.31 189 ILE A CA 1
ATOM 1455 C C . ILE A 1 189 ? -10.451 1.997 15.944 1.00 97.31 189 ILE A C 1
ATOM 1457 O O . ILE A 1 189 ? -11.495 1.635 15.409 1.00 97.31 189 ILE A O 1
ATOM 1461 N N . PHE A 1 190 ? -10.412 2.543 17.152 1.00 97.75 190 PHE A N 1
ATOM 1462 C CA . PHE A 1 190 ? -11.583 2.904 17.932 1.00 97.75 190 PHE A CA 1
ATOM 1463 C C . PHE A 1 190 ? -11.680 4.419 17.996 1.00 97.75 190 PHE A C 1
ATOM 1465 O O . PHE A 1 190 ? -10.821 5.069 18.594 1.00 97.75 190 PHE A O 1
ATOM 1472 N N . GLN A 1 191 ? -12.730 4.994 17.426 1.00 97.62 191 GLN A N 1
ATOM 1473 C CA . GLN A 1 191 ? -12.958 6.429 17.543 1.00 97.62 191 GLN A CA 1
ATOM 1474 C C . GLN A 1 191 ? -13.653 6.755 18.867 1.00 97.62 191 GLN A C 1
ATOM 1476 O O . GLN A 1 191 ? -14.626 6.099 19.243 1.00 97.62 191 GLN A O 1
ATOM 1481 N N . LYS A 1 192 ? -13.182 7.796 19.561 1.00 97.44 192 LYS A N 1
ATOM 1482 C CA . LYS A 1 192 ? -13.808 8.357 20.773 1.00 97.44 192 LYS A CA 1
ATOM 1483 C C . LYS A 1 192 ? -14.117 7.317 21.860 1.00 97.44 192 LYS A C 1
ATOM 1485 O O . LYS A 1 192 ? -15.237 7.239 22.362 1.00 97.44 192 LYS A O 1
ATOM 1490 N N . VAL A 1 193 ? -13.122 6.533 22.266 1.00 97.94 193 VAL A N 1
ATOM 1491 C CA . VAL A 1 193 ? -13.244 5.671 23.452 1.00 97.94 193 VAL A CA 1
ATOM 1492 C C . VAL A 1 193 ? -13.267 6.544 24.704 1.00 97.94 193 VAL A C 1
ATOM 1494 O O . VAL A 1 193 ? -12.399 7.405 24.868 1.00 97.94 193 VAL A O 1
ATOM 1497 N N . THR A 1 194 ? -14.219 6.303 25.603 1.00 98.06 194 THR A N 1
ATOM 1498 C CA . THR A 1 194 ? -14.341 6.998 26.896 1.00 98.06 194 THR A CA 1
ATOM 1499 C C . THR A 1 194 ? -14.232 5.990 28.038 1.00 98.06 194 THR A C 1
ATOM 1501 O O . THR A 1 194 ? -14.938 4.981 28.033 1.00 98.06 194 THR A O 1
ATOM 1504 N N . GLY A 1 195 ? -13.378 6.273 29.026 1.00 97.25 195 GLY A N 1
ATOM 1505 C CA . GLY A 1 195 ? -13.013 5.335 30.095 1.00 97.25 195 GLY A CA 1
ATOM 1506 C C . GLY A 1 195 ? -11.660 4.653 29.864 1.00 97.25 195 GLY A C 1
ATOM 1507 O O . GLY A 1 195 ? -11.076 4.739 28.780 1.00 97.25 195 GLY A O 1
ATOM 1508 N N . LYS A 1 196 ? -11.144 3.989 30.905 1.00 98.19 196 LYS A N 1
ATOM 1509 C CA . LYS A 1 196 ? -9.991 3.092 30.753 1.00 98.19 196 LYS A CA 1
ATOM 1510 C C . LYS A 1 196 ? -10.438 1.873 29.957 1.00 98.19 196 LYS A C 1
ATOM 1512 O O . LYS A 1 196 ? -11.581 1.445 30.096 1.00 98.19 196 LYS A O 1
ATOM 1517 N N . ALA A 1 197 ? -9.549 1.317 29.147 1.00 98.19 197 ALA A N 1
ATOM 1518 C CA . ALA A 1 197 ? -9.897 0.230 28.247 1.00 98.19 197 ALA A CA 1
ATOM 1519 C C . ALA A 1 197 ? -8.818 -0.849 28.214 1.00 98.19 197 ALA A C 1
ATOM 1521 O O . ALA A 1 197 ? -7.628 -0.542 28.199 1.00 98.19 197 ALA A O 1
ATOM 1522 N N . GLU A 1 198 ? -9.234 -2.104 28.117 1.00 98.31 198 GLU A N 1
ATOM 1523 C CA . GLU A 1 198 ? -8.386 -3.216 27.700 1.00 98.31 198 GLU A CA 1
ATOM 1524 C C . GLU A 1 198 ? -8.983 -3.852 26.450 1.00 98.31 198 GLU A C 1
ATOM 1526 O O . GLU A 1 198 ? -10.190 -4.082 26.377 1.00 98.31 198 GLU A O 1
ATOM 1531 N N . LEU A 1 199 ? -8.131 -4.172 25.484 1.00 98.31 199 LEU A N 1
ATOM 1532 C CA . LEU A 1 199 ? -8.509 -4.814 24.239 1.00 98.31 199 LEU A CA 1
ATOM 1533 C C . LEU A 1 199 ? -7.930 -6.218 24.188 1.00 98.31 199 LEU A C 1
ATOM 1535 O O . LEU A 1 199 ? -6.717 -6.417 24.291 1.00 98.31 199 LEU A O 1
ATOM 1539 N N . TRP A 1 200 ? -8.815 -7.171 23.944 1.00 98.25 200 TRP A N 1
ATOM 1540 C CA . TRP A 1 200 ? -8.519 -8.585 23.844 1.00 98.25 200 TRP A CA 1
ATOM 1541 C C . TRP A 1 200 ? -8.951 -9.099 22.478 1.00 98.25 200 TRP A C 1
ATOM 1543 O O . TRP A 1 200 ? -10.044 -8.780 22.011 1.00 98.25 200 TRP A O 1
ATOM 1553 N N . ILE A 1 201 ? -8.104 -9.915 21.855 1.00 96.56 201 ILE A N 1
ATOM 1554 C CA . ILE A 1 201 ? -8.439 -10.664 20.648 1.00 96.56 201 ILE A CA 1
ATOM 1555 C C . ILE A 1 201 ? -8.181 -12.147 20.880 1.00 96.56 201 ILE A C 1
ATOM 1557 O O . ILE A 1 201 ? -7.105 -12.538 21.330 1.00 96.56 201 ILE A O 1
ATOM 1561 N N . ASP A 1 202 ? -9.182 -12.974 20.598 1.00 94.88 202 ASP A N 1
ATOM 1562 C CA . ASP A 1 202 ? -9.133 -14.430 20.761 1.00 94.88 202 ASP A CA 1
ATOM 1563 C C . ASP A 1 202 ? -8.563 -14.905 22.113 1.00 94.88 202 ASP A C 1
ATOM 1565 O O . ASP A 1 202 ? -7.760 -15.841 22.170 1.00 94.88 202 ASP A O 1
ATOM 1569 N N . GLY A 1 203 ? -8.923 -14.244 23.213 1.00 93.62 203 GLY A N 1
ATOM 1570 C CA . GLY A 1 203 ? -8.425 -14.621 24.538 1.00 93.62 203 GLY A CA 1
ATOM 1571 C C . GLY A 1 203 ? -7.123 -13.941 24.971 1.00 93.62 203 GLY A C 1
ATOM 1572 O O . GLY A 1 203 ? -6.702 -14.125 26.111 1.00 93.62 203 GLY A O 1
ATOM 1573 N N . LYS A 1 204 ? -6.467 -13.154 24.107 1.00 96.12 204 LYS A N 1
ATOM 1574 C CA . LYS A 1 204 ? -5.180 -12.504 24.400 1.00 96.12 204 LYS A CA 1
ATOM 1575 C C . LYS A 1 204 ? -5.295 -10.982 24.387 1.00 96.12 204 LYS A C 1
ATOM 1577 O O . LYS A 1 204 ? -5.756 -10.402 23.408 1.00 96.12 204 LYS A O 1
ATOM 1582 N N . MET A 1 205 ? -4.807 -10.331 25.441 1.00 97.25 205 MET A N 1
ATOM 1583 C CA . MET A 1 205 ? -4.732 -8.871 25.500 1.00 97.25 205 MET A CA 1
ATOM 1584 C C . MET A 1 205 ? -3.714 -8.348 24.480 1.00 97.25 205 MET A C 1
ATOM 1586 O O . MET A 1 205 ? -2.578 -8.824 24.433 1.00 97.25 205 MET A O 1
ATOM 1590 N N . ILE A 1 206 ? -4.120 -7.367 23.677 1.00 97.56 206 ILE A N 1
ATOM 1591 C CA . ILE A 1 206 ? -3.288 -6.738 22.638 1.00 97.56 206 ILE A CA 1
ATOM 1592 C C . ILE A 1 206 ? -3.141 -5.226 22.812 1.00 97.56 206 ILE A C 1
ATOM 1594 O O . ILE A 1 206 ? -2.291 -4.622 22.167 1.00 97.56 206 ILE A O 1
ATOM 1598 N N . GLY A 1 207 ? -3.915 -4.608 23.705 1.00 97.56 207 GLY A N 1
ATOM 1599 C CA . GLY A 1 207 ? -3.767 -3.195 24.026 1.00 97.56 207 GLY A CA 1
ATOM 1600 C C . GLY A 1 207 ? -4.442 -2.829 25.339 1.00 97.56 207 GLY A C 1
ATOM 1601 O O . GLY A 1 207 ? -5.410 -3.467 25.746 1.00 97.56 207 GLY A O 1
ATOM 1602 N N . ALA A 1 208 ? -3.947 -1.774 25.983 1.00 97.69 208 ALA A N 1
ATOM 1603 C CA . ALA A 1 208 ? -4.604 -1.155 27.124 1.00 97.69 208 ALA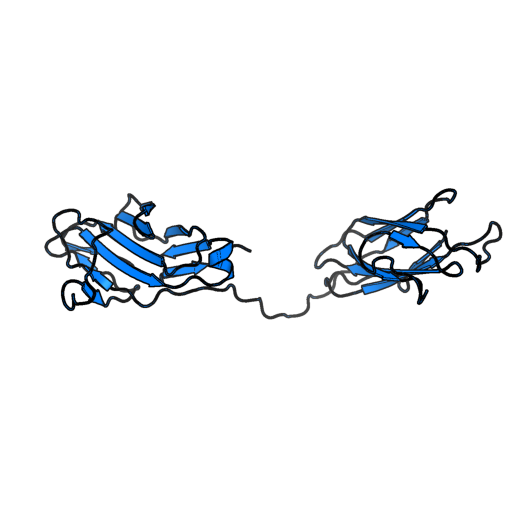 A CA 1
ATOM 1604 C C . ALA A 1 208 ? -4.464 0.372 27.081 1.00 97.69 208 ALA A C 1
ATOM 1606 O O . ALA A 1 208 ? -3.493 0.913 26.547 1.00 97.69 208 ALA A O 1
ATOM 1607 N N . ARG A 1 209 ? -5.427 1.058 27.690 1.00 95.75 209 ARG A N 1
ATOM 1608 C CA . ARG A 1 209 ? -5.462 2.502 27.888 1.00 95.75 209 ARG A CA 1
ATOM 1609 C C . ARG A 1 209 ? -5.842 2.799 29.336 1.00 95.75 209 ARG A C 1
ATOM 1611 O O . ARG A 1 209 ? -6.936 2.465 29.777 1.00 95.75 209 ARG A O 1
ATOM 1618 N N . ASN A 1 210 ? -4.960 3.495 30.053 1.00 93.94 210 ASN A N 1
ATOM 1619 C CA . ASN A 1 210 ? -5.078 3.694 31.505 1.00 93.94 210 ASN A CA 1
ATOM 1620 C C . ASN A 1 210 ? -5.669 5.050 31.928 1.00 93.94 210 ASN A C 1
ATOM 1622 O O . ASN A 1 210 ? -5.768 5.320 33.125 1.00 93.94 210 ASN A O 1
ATOM 1626 N N . ASN A 1 211 ? -6.064 5.904 30.982 1.00 89.75 211 ASN A N 1
ATOM 1627 C CA . ASN A 1 211 ? -6.738 7.173 31.265 1.00 89.75 211 ASN A CA 1
ATOM 1628 C C . ASN A 1 211 ? -8.204 7.125 30.817 1.00 89.75 211 ASN A C 1
ATOM 1630 O O . ASN A 1 211 ? -8.535 6.408 29.879 1.00 89.75 211 ASN A O 1
ATOM 1634 N N . ALA A 1 212 ? -9.062 7.891 31.493 1.00 91.25 212 ALA A N 1
ATOM 1635 C CA . ALA A 1 212 ? -10.509 7.886 31.268 1.00 91.25 212 ALA A CA 1
ATOM 1636 C C . ALA A 1 212 ? -11.004 8.955 30.270 1.00 91.25 212 ALA A C 1
ATOM 1638 O O . ALA A 1 212 ? -12.206 9.071 30.049 1.00 91.25 212 ALA A O 1
ATOM 1639 N N . VAL A 1 213 ? -10.097 9.738 29.673 1.00 93.94 213 VAL A N 1
ATOM 1640 C CA . VAL A 1 213 ? -10.425 10.836 28.743 1.00 93.94 213 VAL A CA 1
ATOM 1641 C C . VAL A 1 213 ? -11.135 10.288 27.495 1.00 93.94 213 VAL A C 1
ATOM 1643 O O . VAL A 1 213 ? -10.964 9.126 27.146 1.00 93.94 213 VAL A O 1
ATOM 1646 N N . THR A 1 214 ? -11.901 11.091 26.765 1.00 97.50 214 THR A N 1
ATOM 1647 C CA . THR A 1 214 ? -12.391 10.676 25.439 1.00 97.50 214 THR A CA 1
ATOM 1648 C C . THR A 1 214 ? -11.301 10.889 24.394 1.00 97.50 214 THR A C 1
ATOM 1650 O O . THR A 1 214 ? -10.851 12.017 24.216 1.00 97.50 214 THR A O 1
ATOM 1653 N N . ALA A 1 215 ? -10.864 9.831 23.713 1.00 97.38 215 ALA A N 1
ATOM 1654 C CA . ALA A 1 215 ? -9.884 9.935 22.631 1.00 97.38 215 ALA A CA 1
ATOM 1655 C C . ALA A 1 215 ? -10.003 8.761 21.658 1.00 97.38 215 ALA A C 1
ATOM 1657 O O . ALA A 1 215 ? -10.536 7.706 22.011 1.00 97.38 215 ALA A O 1
ATOM 1658 N N . ASP A 1 216 ? -9.469 8.947 20.457 1.00 97.88 216 ASP A N 1
ATOM 1659 C CA . ASP A 1 216 ? -9.269 7.849 19.521 1.00 97.88 216 ASP A CA 1
ATOM 1660 C C . ASP A 1 216 ? -8.165 6.921 20.036 1.00 97.88 216 ASP A C 1
ATOM 1662 O O . ASP A 1 216 ? -7.227 7.344 20.721 1.00 97.88 216 ASP A O 1
ATOM 1666 N N . TRP A 1 217 ? -8.288 5.636 19.725 1.00 97.75 217 TRP A N 1
ATOM 1667 C CA . TRP A 1 217 ? -7.356 4.614 20.166 1.00 97.75 217 TRP A CA 1
ATOM 1668 C C . TRP A 1 217 ? -7.100 3.603 19.056 1.00 97.75 217 TRP A C 1
ATOM 1670 O O . TRP A 1 217 ? -8.020 2.941 18.584 1.00 97.75 217 TRP A O 1
ATOM 1680 N N . THR A 1 218 ? -5.835 3.468 18.665 1.00 97.50 218 THR A N 1
ATOM 1681 C CA . THR A 1 218 ? -5.401 2.536 17.622 1.00 97.50 218 THR A CA 1
ATOM 1682 C C . THR A 1 218 ? -4.530 1.447 18.226 1.00 97.50 218 THR A C 1
ATOM 1684 O O . THR A 1 218 ? -3.616 1.735 19.002 1.00 97.50 218 THR A O 1
ATOM 1687 N N . VAL A 1 219 ? -4.797 0.195 17.857 1.00 97.44 219 VAL A N 1
ATOM 1688 C CA . VAL A 1 219 ? -4.033 -0.977 18.301 1.00 97.44 219 VAL A CA 1
ATOM 1689 C C . VAL A 1 219 ? -3.699 -1.862 17.106 1.00 97.44 219 VAL A C 1
ATOM 1691 O O . VAL A 1 219 ? -4.519 -2.044 16.209 1.00 97.44 219 VAL A O 1
ATOM 1694 N N . ASN A 1 220 ? -2.503 -2.448 17.099 1.00 96.94 220 ASN A N 1
ATOM 1695 C CA . ASN A 1 220 ? -2.107 -3.391 16.057 1.00 96.94 220 ASN A CA 1
ATOM 1696 C C . ASN A 1 220 ? -2.955 -4.667 16.138 1.00 96.94 220 ASN A C 1
ATOM 1698 O O . ASN A 1 220 ? -3.012 -5.329 17.176 1.00 96.94 220 ASN A O 1
ATOM 1702 N N . LEU A 1 221 ? -3.578 -5.024 15.019 1.00 95.25 221 LEU A N 1
ATOM 1703 C CA . LEU A 1 221 ? -4.300 -6.268 14.809 1.00 95.25 221 LEU A CA 1
ATOM 1704 C C . LEU A 1 221 ? -3.332 -7.330 14.262 1.00 95.25 221 LEU A C 1
ATOM 1706 O O . LEU A 1 221 ? -2.847 -7.183 13.139 1.00 95.25 221 LEU A O 1
ATOM 1710 N N . PRO A 1 222 ? -3.068 -8.426 14.994 1.00 95.19 222 PRO A N 1
ATOM 1711 C CA . PRO A 1 222 ? -2.249 -9.516 14.476 1.00 95.19 222 PRO A CA 1
ATOM 1712 C C . PRO A 1 222 ? -2.937 -10.250 13.319 1.00 95.19 222 PRO A C 1
ATOM 1714 O O . PRO A 1 222 ? -4.136 -10.541 13.393 1.00 95.19 222 PRO A O 1
ATOM 1717 N N . ALA A 1 223 ? -2.149 -10.630 12.310 1.00 94.00 223 ALA A N 1
ATOM 1718 C CA . ALA A 1 223 ? -2.563 -11.490 11.202 1.00 94.00 223 ALA A CA 1
ATOM 1719 C C . ALA A 1 223 ? -3.264 -12.777 11.685 1.00 94.00 223 ALA A C 1
ATOM 1721 O O . ALA A 1 223 ? -2.995 -13.288 12.777 1.00 94.00 223 ALA A O 1
ATOM 1722 N N . GLY A 1 224 ? -4.180 -13.304 10.873 1.00 93.12 224 GLY A N 1
ATOM 1723 C CA . GLY A 1 224 ? -4.902 -14.543 11.165 1.00 93.12 224 GLY A CA 1
ATOM 1724 C C . GLY A 1 224 ? -6.117 -14.742 10.263 1.00 93.12 224 GLY A C 1
ATOM 1725 O O . GLY A 1 224 ? -6.842 -13.794 9.989 1.00 93.12 224 GLY A O 1
ATOM 1726 N N . SER A 1 225 ? -6.336 -15.981 9.819 1.00 90.19 225 SER A N 1
ATOM 1727 C CA . SER A 1 225 ? -7.325 -16.341 8.788 1.00 90.19 225 SER A CA 1
ATOM 1728 C C . SER A 1 225 ? -8.674 -16.834 9.312 1.00 90.19 225 SER A C 1
ATOM 1730 O O . SER A 1 225 ? -9.639 -16.925 8.555 1.00 90.19 225 SER A O 1
ATOM 1732 N N . ARG A 1 226 ? -8.749 -17.178 10.600 1.00 93.31 226 ARG A N 1
ATOM 1733 C CA . ARG A 1 226 ? -9.997 -17.590 11.251 1.00 93.31 226 ARG A CA 1
ATOM 1734 C C . ARG A 1 226 ? -10.852 -16.385 11.631 1.00 93.31 226 ARG A C 1
ATOM 1736 O O . ARG A 1 226 ? -10.331 -15.279 11.779 1.00 93.31 226 ARG A O 1
ATOM 1743 N N . ASP A 1 227 ? -12.128 -16.644 11.888 1.00 94.69 227 ASP A N 1
ATOM 1744 C CA . ASP A 1 227 ? -13.002 -15.691 12.566 1.00 94.69 227 ASP A CA 1
ATOM 1745 C C . ASP A 1 227 ? -12.378 -15.288 13.906 1.00 94.69 227 ASP A C 1
ATOM 1747 O O . ASP A 1 227 ? -11.815 -16.113 14.637 1.00 94.69 227 ASP A O 1
ATOM 1751 N N . ARG A 1 228 ? -12.421 -13.991 14.189 1.00 94.81 228 ARG A N 1
ATOM 1752 C CA . ARG A 1 228 ? -11.761 -13.362 15.327 1.00 94.81 228 ARG A CA 1
ATOM 1753 C C . ARG A 1 228 ? -12.808 -12.820 16.276 1.00 94.81 228 ARG A C 1
ATOM 1755 O O . ARG A 1 228 ? -13.790 -12.223 15.838 1.00 94.81 228 ARG A O 1
ATOM 1762 N N . VAL A 1 229 ? -12.555 -12.963 17.571 1.00 95.44 229 VAL A N 1
ATOM 1763 C CA . VAL A 1 229 ? -13.409 -12.393 18.618 1.00 95.44 229 VAL A CA 1
ATOM 1764 C C . VAL A 1 229 ? -12.663 -11.252 19.287 1.00 95.44 229 VAL A C 1
ATOM 1766 O O . VAL A 1 229 ? -11.593 -11.466 19.857 1.00 95.44 229 VAL A O 1
ATOM 1769 N N . ILE A 1 230 ? -13.238 -10.051 19.249 1.00 96.50 230 ILE A N 1
ATOM 1770 C CA . ILE A 1 230 ? -12.738 -8.887 19.984 1.00 96.50 230 ILE A CA 1
ATOM 1771 C C . ILE A 1 230 ? -13.564 -8.714 21.249 1.00 96.50 230 ILE A C 1
ATOM 1773 O O . ILE A 1 230 ? -14.789 -8.707 21.181 1.00 96.50 230 ILE A O 1
ATOM 1777 N N . SER A 1 231 ? -12.895 -8.520 22.384 1.00 97.62 231 SER A N 1
ATOM 1778 C CA . SER A 1 231 ? -13.520 -8.046 23.621 1.00 97.62 231 SER A CA 1
ATOM 1779 C C . SER A 1 231 ? -12.836 -6.768 24.097 1.00 97.62 231 SER A C 1
ATOM 1781 O O . SER A 1 231 ? -11.610 -6.714 24.194 1.00 97.62 231 SER A O 1
ATOM 1783 N N . VAL A 1 232 ? -13.626 -5.742 24.400 1.00 98.00 232 VAL A N 1
ATOM 1784 C CA . VAL A 1 232 ? -13.162 -4.475 24.967 1.00 98.00 232 VAL A CA 1
ATOM 1785 C C . VAL A 1 232 ? -13.743 -4.339 26.362 1.00 98.00 232 VAL A C 1
ATOM 1787 O O . VAL A 1 232 ? -14.946 -4.133 26.512 1.00 98.00 232 VAL A O 1
ATOM 1790 N N . LEU A 1 233 ? -12.900 -4.460 27.381 1.00 98.38 233 LEU A N 1
ATOM 1791 C CA . LEU A 1 233 ? -13.291 -4.174 28.756 1.00 98.38 233 LEU A CA 1
ATOM 1792 C C . LEU A 1 233 ? -13.126 -2.676 28.995 1.00 98.38 233 LEU A C 1
ATOM 1794 O O . LEU A 1 233 ? -12.014 -2.166 28.894 1.00 98.38 233 LEU A O 1
ATOM 1798 N N . ILE A 1 234 ? -14.214 -1.994 29.339 1.00 98.25 234 ILE A N 1
ATOM 1799 C CA . ILE A 1 234 ? -14.200 -0.590 29.745 1.00 98.25 234 ILE A CA 1
ATOM 1800 C C . ILE A 1 234 ? -14.349 -0.499 31.259 1.00 98.25 234 ILE A C 1
ATOM 1802 O O . ILE A 1 234 ? -15.226 -1.138 31.842 1.00 98.25 234 ILE A O 1
ATOM 1806 N N . GLU A 1 235 ? -13.511 0.327 31.880 1.00 98.19 235 GLU A N 1
ATOM 1807 C CA . GLU A 1 235 ? -13.614 0.738 33.277 1.00 98.19 235 GLU A CA 1
ATOM 1808 C C . GLU A 1 235 ? -13.829 2.257 33.366 1.00 98.19 235 GLU A C 1
ATOM 1810 O O . GLU A 1 235 ? -13.044 3.046 32.832 1.00 98.19 235 GLU A O 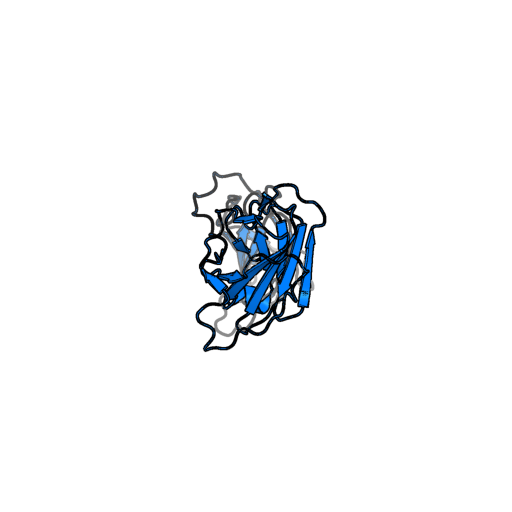1
ATOM 1815 N N . ALA A 1 236 ? -14.870 2.678 34.082 1.00 97.25 236 ALA A N 1
ATOM 1816 C CA . ALA A 1 236 ? -15.185 4.087 34.309 1.00 97.25 236 ALA A CA 1
ATOM 1817 C C . ALA A 1 236 ? -15.902 4.302 35.648 1.00 97.25 236 ALA A C 1
ATOM 1819 O O . ALA A 1 236 ? -16.367 3.356 36.278 1.00 97.25 236 ALA A O 1
ATOM 1820 N N . GLU A 1 237 ? -15.981 5.550 36.109 1.00 95.25 237 GLU A N 1
ATOM 1821 C CA . GLU A 1 237 ? -16.637 5.882 37.377 1.00 95.25 237 GLU A CA 1
ATOM 1822 C C . GLU A 1 237 ? -18.140 5.576 37.333 1.00 95.25 237 GLU A C 1
ATOM 1824 O O . GLU A 1 237 ? -18.814 5.838 36.334 1.00 95.25 237 GLU A O 1
ATOM 1829 N N . SER A 1 238 ? -18.680 5.038 38.430 1.00 94.50 238 SER A N 1
ATOM 1830 C CA . SER A 1 238 ? -20.115 4.758 38.533 1.00 94.50 238 SER A CA 1
ATOM 1831 C C . SER A 1 238 ? -20.915 6.054 38.398 1.00 94.50 238 SER A C 1
ATOM 1833 O O . SER A 1 238 ? -20.643 7.028 39.093 1.00 94.50 238 SER A O 1
ATOM 1835 N N . GLY A 1 239 ? -21.931 6.049 37.538 1.00 92.44 239 GLY A N 1
ATOM 1836 C CA . GLY A 1 239 ? -22.761 7.212 37.215 1.00 92.44 239 GLY A CA 1
ATOM 1837 C C . GLY A 1 239 ? -22.215 8.099 36.089 1.00 92.44 239 GLY A C 1
ATOM 1838 O O . GLY A 1 239 ? -22.897 9.040 35.695 1.00 92.44 239 GLY A O 1
ATOM 1839 N N . SER A 1 240 ? -21.027 7.806 35.549 1.00 95.56 240 SER A N 1
ATOM 1840 C CA . SER A 1 240 ? -20.494 8.483 34.357 1.00 95.56 240 SER A CA 1
ATOM 1841 C C . SER A 1 240 ? -21.018 7.868 33.050 1.00 95.56 240 SER A C 1
ATOM 1843 O O . SER A 1 240 ? -21.609 6.789 33.056 1.00 95.56 240 SER A O 1
ATOM 1845 N N . LYS A 1 241 ? -20.767 8.535 31.915 1.00 96.69 241 LYS A N 1
ATOM 1846 C CA . LYS A 1 241 ? -20.961 7.969 30.570 1.00 96.69 241 LYS A CA 1
ATOM 1847 C C . LYS A 1 241 ? -19.636 7.453 30.020 1.00 96.69 241 LYS A C 1
ATOM 1849 O O . LYS A 1 241 ? -18.678 8.220 29.942 1.00 96.69 241 LYS A O 1
ATOM 1854 N N . ALA A 1 242 ? -19.583 6.188 29.609 1.00 97.44 242 ALA A N 1
ATOM 1855 C CA . ALA A 1 242 ? -18.365 5.559 29.097 1.00 97.44 242 ALA A CA 1
ATOM 1856 C C . ALA A 1 242 ? -18.659 4.486 28.040 1.00 97.44 242 ALA A C 1
ATOM 1858 O O . ALA A 1 242 ? -19.788 4.011 27.921 1.00 97.44 242 ALA A O 1
ATOM 1859 N N . GLY A 1 243 ? -17.650 4.101 27.255 1.00 97.31 243 GLY A N 1
ATOM 1860 C CA . GLY A 1 243 ? -17.814 3.102 26.201 1.00 97.31 243 GLY A CA 1
ATOM 1861 C C . GLY A 1 243 ? -17.169 3.452 24.865 1.00 97.31 243 GLY A C 1
ATOM 1862 O O . GLY A 1 243 ? -16.233 4.249 24.781 1.00 97.31 243 GLY A O 1
ATOM 1863 N N . LEU A 1 244 ? -17.703 2.824 23.817 1.00 97.69 244 LEU A N 1
ATOM 1864 C CA . LEU A 1 244 ? -17.312 3.027 22.424 1.00 97.69 244 LEU A CA 1
ATOM 1865 C C . LEU A 1 244 ? -18.125 4.187 21.828 1.00 97.69 244 LEU A C 1
ATOM 1867 O O . LEU A 1 244 ? -19.254 4.000 21.379 1.00 97.69 244 LEU A O 1
ATOM 1871 N N . GLY A 1 245 ? -17.573 5.400 21.861 1.00 96.44 245 GLY A N 1
ATOM 1872 C CA . GLY A 1 245 ? -18.263 6.630 21.451 1.00 96.44 245 GLY A CA 1
ATOM 1873 C C . GLY A 1 245 ? -18.206 6.952 19.955 1.00 96.44 245 GLY A C 1
ATOM 1874 O O . GLY A 1 245 ? -18.704 8.000 19.544 1.00 96.44 245 GLY A O 1
ATOM 1875 N N . GLY A 1 246 ? -17.604 6.093 19.136 1.00 96.25 246 GLY A N 1
ATOM 1876 C CA . GLY A 1 246 ? -17.468 6.278 17.694 1.00 96.25 246 GLY A CA 1
ATOM 1877 C C . GLY A 1 246 ? -17.284 4.955 16.959 1.00 96.25 246 GLY A C 1
ATOM 1878 O O . GLY A 1 246 ? -17.361 3.884 17.561 1.00 96.25 246 GLY A O 1
ATOM 1879 N N . VAL A 1 247 ? -17.061 5.041 15.647 1.00 96.25 247 VAL A N 1
ATOM 1880 C CA . VAL A 1 247 ? -16.892 3.873 14.776 1.00 96.25 247 VAL A CA 1
ATOM 1881 C C . VAL A 1 247 ? -15.675 3.056 15.211 1.00 96.25 247 VAL A C 1
ATOM 1883 O O . VAL A 1 247 ? -14.644 3.612 15.601 1.00 96.25 247 VAL A O 1
ATOM 1886 N N . VAL A 1 248 ? -15.802 1.732 15.118 1.00 97.69 248 VAL A N 1
ATOM 1887 C CA . VAL A 1 248 ? -14.674 0.809 15.248 1.00 97.69 248 VAL A CA 1
ATOM 1888 C C . VAL A 1 248 ? -14.397 0.178 13.893 1.00 97.69 248 VAL A C 1
ATOM 1890 O O . VAL A 1 248 ? -15.302 -0.403 13.291 1.00 97.69 248 VAL A O 1
ATOM 1893 N N . SER A 1 249 ? -13.163 0.292 13.412 1.00 96.56 249 SER A N 1
ATOM 1894 C CA . SER A 1 249 ? -12.770 -0.190 12.089 1.00 96.56 249 SER A CA 1
ATOM 1895 C C . SER A 1 249 ? -11.407 -0.875 12.074 1.00 96.56 249 SER A C 1
ATOM 1897 O O . SER A 1 249 ? -10.594 -0.707 12.980 1.00 96.56 249 SER A O 1
ATOM 1899 N N . ILE A 1 250 ? -11.161 -1.661 11.026 1.00 95.69 250 ILE A N 1
ATO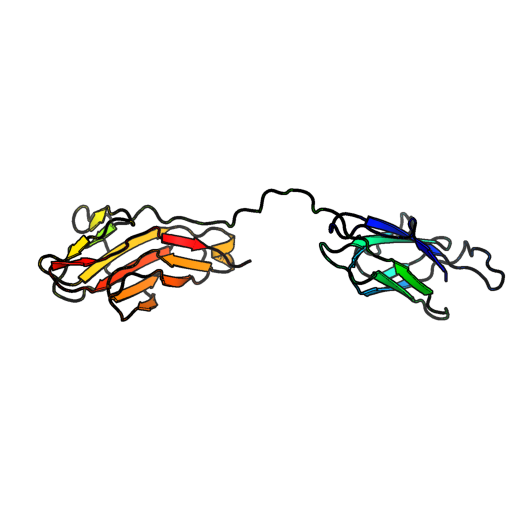M 1900 C CA . ILE A 1 250 ? -9.866 -2.268 10.726 1.00 95.69 250 ILE A CA 1
ATOM 1901 C C . ILE A 1 250 ? -9.364 -1.726 9.397 1.00 95.69 250 ILE A C 1
ATOM 1903 O O . ILE A 1 250 ? -10.063 -1.799 8.384 1.00 95.69 250 ILE A O 1
ATOM 1907 N N . GLU A 1 251 ? -8.125 -1.253 9.408 1.00 92.81 251 GLU A N 1
ATOM 1908 C CA . GLU A 1 251 ? -7.384 -0.796 8.236 1.00 92.81 251 GLU A CA 1
ATOM 1909 C C . GLU A 1 251 ? -6.126 -1.646 8.037 1.00 92.81 251 GLU A C 1
ATOM 1911 O O . GLU A 1 251 ? -5.581 -2.196 8.994 1.00 92.81 251 GLU A O 1
ATOM 1916 N N . THR A 1 252 ? -5.638 -1.749 6.804 1.00 85.44 252 THR A N 1
ATOM 1917 C CA . THR A 1 252 ? -4.324 -2.334 6.500 1.00 85.44 252 THR A CA 1
ATOM 1918 C C . THR A 1 252 ? -3.360 -1.241 6.084 1.00 85.44 252 THR A C 1
ATOM 1920 O O . THR A 1 252 ? -3.705 -0.433 5.219 1.00 85.44 252 THR A O 1
ATOM 1923 N N . ASP A 1 253 ? -2.161 -1.248 6.662 1.00 65.44 253 ASP A N 1
ATOM 1924 C CA . ASP A 1 253 ? -1.064 -0.419 6.167 1.00 65.44 253 ASP A CA 1
ATOM 1925 C C . ASP A 1 253 ? -0.669 -0.897 4.756 1.00 65.44 253 ASP A C 1
ATOM 1927 O O . ASP A 1 253 ? -0.787 -2.090 4.450 1.00 65.44 253 ASP A O 1
ATOM 1931 N N . GLN A 1 254 ? -0.308 0.056 3.889 1.00 55.31 254 GLN A N 1
ATOM 1932 C CA . GLN A 1 254 ? 0.085 -0.195 2.495 1.00 55.31 254 GLN A CA 1
ATOM 1933 C C . GLN A 1 254 ? 1.394 -0.980 2.395 1.00 55.31 254 GLN A C 1
ATOM 1935 O O . GLN A 1 254 ? 2.314 -0.696 3.194 1.00 55.31 254 GLN A O 1
#

Foldseek 3Di:
DDKAWPDQAFAQQQATKTKIKAFDADPVRHTQQPFFFKKFKDKDFFKDWPAKFAPDPPDPDDRDDGMDTHHRGMIMTMMTGHHPTFTWMWMWIDGPPDDIDIDTHGYDYDDHDDDDPDDFPKAWFFWKKKFPAAADQDQLPDDDDPPNPPRIGTDGQQFWDFNAPHFKMKMKGKDFDDPLCQPQNWKKKFAFFAAWKWKDKPNHTFDTGDDRGTGMDITTGDHRGDIMMIMMMGGDDHRDTGGRNDIIITGHDD

Secondary structure (DSSP, 8-state):
-EEEESSS-EESSS--EEEEEEE-B-TTS-B-TT---EEEEEEESSEEEEEEE---TT--S-SSSSEEE-BTTEEEEEEEEPTT--SPEEEEEE-TTS--EEEEE-EE--PPPP--------EE---EEEEPPBSS---TT-PPPTT--SSEEEE-TT--EE-TT-SEEEEEEEE---HHHHHH-EEEEEEEEESEEEEEETTEEEEEE---S-EEEEEEE---SS-EEEEEEEE--TTSEEEE-S-EEEE---

Sequence (254 aa):
MQIIADRKTLANDGWDAMPITIQVLDSKGRPVPTANIPVDFEISGGGRIIGLGNGDPNSHEAEKGNRRSLFNGLAQLIVQSNEGEHAPIKLVAKSAGMKDATILIPLHAVTPRTFVQVLQSVMVLEQWRASAISKVRPDPNQKIDDNDMNSWFPVTPGQLQDMTGGRYIIYRTTFKPYDSQQKNGGRLIFQKVTGKAELWIDGKMIGARNNAVTADWTVNLPAGSRDRVISVLIEAESGSKAGLGGVVSIETDQ

pLDDT: mean 94.09, std 6.92, range [55.31, 98.62]

Radius of gyration: 30.94 Å; chains: 1; bounding box: 65×40×80 Å